Protein AF-A0A438JMM6-F1 (afdb_monomer_lite)

Sequence (204 aa):
MTMAKGTSPDSEVAFAIIQPTNSVDHLTAHSSETWRSGNSLVIAWLLNSMEPFIAKPNMFLPTTQNVWDSVQETYSDLENSSHIFELKSKLWQSKQGDRKVTVYYNEMVTLWQKLDQCYDDVWENPNDCAQHMKREENDRVYMFLAGVNRNLDEVKGQILGRKPLPSIREVFPEARQEECRKRIMFNNLELTLKTEPEGSALVS

Structure (mmCIF, N/CA/C/O backbone):
data_AF-A0A438JMM6-F1
#
_entry.id   AF-A0A438JMM6-F1
#
loop_
_atom_site.group_PDB
_atom_site.id
_atom_site.type_symbol
_atom_site.label_atom_id
_atom_site.label_alt_id
_atom_site.label_comp_id
_atom_site.label_asym_id
_atom_site.label_entity_id
_atom_site.label_seq_id
_atom_site.pdbx_PDB_ins_code
_atom_site.Cartn_x
_atom_site.Cartn_y
_atom_site.Cartn_z
_atom_site.occupancy
_atom_site.B_iso_or_equiv
_atom_site.auth_seq_id
_atom_site.auth_comp_id
_atom_site.auth_asym_id
_atom_site.auth_atom_id
_atom_site.pdbx_PDB_model_num
ATOM 1 N N . MET A 1 1 ? 81.487 48.096 -34.389 1.00 34.34 1 MET A N 1
ATOM 2 C CA . MET A 1 1 ? 82.337 47.982 -35.587 1.00 34.34 1 MET A CA 1
ATOM 3 C C . MET A 1 1 ? 81.984 46.678 -36.279 1.00 34.34 1 MET A C 1
ATOM 5 O O . MET A 1 1 ? 82.155 45.630 -35.683 1.00 34.34 1 MET A O 1
ATOM 9 N N . THR A 1 2 ? 81.418 46.817 -37.477 1.00 34.38 2 THR A N 1
ATOM 10 C CA . THR A 1 2 ? 81.464 45.873 -38.606 1.00 34.38 2 THR A CA 1
ATOM 11 C C . THR A 1 2 ? 80.735 44.528 -38.496 1.00 34.38 2 THR A C 1
ATOM 13 O O . THR A 1 2 ? 81.165 43.588 -37.842 1.00 34.38 2 THR A O 1
ATOM 16 N N . MET A 1 3 ? 79.647 44.465 -39.269 1.00 34.72 3 MET A N 1
ATOM 17 C CA . MET A 1 3 ? 79.024 43.261 -39.815 1.00 34.72 3 MET A CA 1
ATOM 18 C C . MET A 1 3 ? 79.982 42.485 -40.725 1.00 34.72 3 MET A C 1
ATOM 20 O O . MET A 1 3 ? 80.743 43.105 -41.465 1.00 34.72 3 MET A O 1
ATOM 24 N N . ALA A 1 4 ? 79.824 41.164 -40.810 1.00 33.19 4 ALA A N 1
ATOM 25 C CA . ALA A 1 4 ? 80.237 40.405 -41.988 1.00 33.19 4 ALA A CA 1
ATOM 26 C C . ALA A 1 4 ? 79.111 39.454 -42.428 1.00 33.19 4 ALA A C 1
ATOM 28 O O . ALA A 1 4 ? 78.640 38.617 -41.663 1.00 33.19 4 ALA A O 1
ATOM 29 N N . LYS A 1 5 ? 78.668 39.673 -43.671 1.00 39.25 5 LYS A N 1
ATOM 30 C CA . LYS A 1 5 ? 77.726 38.890 -44.483 1.00 39.25 5 LYS A CA 1
ATOM 31 C C . LYS A 1 5 ? 78.414 37.667 -45.112 1.00 39.25 5 LYS A C 1
ATOM 33 O O . LYS A 1 5 ? 79.608 37.730 -45.381 1.00 39.25 5 LYS A O 1
ATOM 38 N N . GLY A 1 6 ? 77.603 36.689 -45.530 1.00 32.44 6 GLY A N 1
ATOM 39 C CA . GLY A 1 6 ? 77.877 35.789 -46.669 1.00 32.44 6 GLY A CA 1
ATOM 40 C C . GLY A 1 6 ? 77.183 34.427 -46.511 1.00 32.44 6 GLY A C 1
ATOM 41 O O . GLY A 1 6 ? 77.634 33.636 -45.700 1.00 32.44 6 GLY A O 1
ATOM 42 N N . THR A 1 7 ? 75.957 34.223 -47.019 1.00 33.50 7 THR A N 1
ATOM 43 C CA . THR A 1 7 ? 75.570 33.661 -48.349 1.00 33.50 7 THR A CA 1
ATOM 44 C C . THR A 1 7 ? 75.507 32.116 -48.422 1.00 33.50 7 THR A C 1
ATOM 46 O O . THR A 1 7 ? 76.523 31.451 -48.281 1.00 33.50 7 THR A O 1
ATOM 49 N N . SER A 1 8 ? 74.276 31.621 -48.660 1.00 36.56 8 SER A N 1
ATOM 50 C CA . SER A 1 8 ? 73.743 30.255 -48.962 1.00 36.56 8 SER A CA 1
ATOM 51 C C . SER A 1 8 ? 74.352 29.592 -50.230 1.00 36.56 8 SER A C 1
ATOM 53 O O . SER A 1 8 ? 75.085 30.323 -50.901 1.00 36.56 8 SER A O 1
ATOM 55 N N . PRO A 1 9 ? 73.995 28.356 -50.698 1.00 48.84 9 PRO A N 1
ATOM 56 C CA . PRO A 1 9 ? 72.974 27.375 -50.252 1.00 48.84 9 PRO A CA 1
ATOM 57 C C . PRO A 1 9 ? 73.422 25.876 -50.313 1.00 48.84 9 PRO A C 1
ATOM 59 O O . PRO A 1 9 ? 74.596 25.581 -50.490 1.00 48.84 9 PRO A O 1
ATOM 62 N N . ASP A 1 10 ? 72.452 24.957 -50.194 1.00 38.25 10 ASP A N 1
ATOM 63 C CA . ASP A 1 10 ? 72.467 23.530 -50.588 1.00 38.25 10 ASP A CA 1
ATOM 64 C C . ASP A 1 10 ? 72.890 22.481 -49.542 1.00 38.25 10 ASP A C 1
ATOM 66 O O . ASP A 1 10 ? 74.023 22.009 -49.487 1.00 38.25 10 ASP A O 1
ATOM 70 N N . SER A 1 11 ? 71.900 21.991 -48.787 1.00 36.69 11 SER A N 1
ATOM 71 C CA . SER A 1 11 ? 71.864 20.581 -48.392 1.00 36.69 11 SER A CA 1
ATOM 72 C C . SER A 1 11 ? 70.478 19.997 -48.674 1.00 36.69 11 SER A C 1
ATOM 74 O O . SER A 1 11 ? 69.467 20.391 -48.092 1.00 36.69 11 SER A O 1
ATOM 76 N N . GLU A 1 12 ? 70.447 19.079 -49.640 1.00 37.03 12 GLU A N 1
ATOM 77 C CA . GLU A 1 12 ? 69.297 18.257 -50.001 1.00 37.03 12 GLU A CA 1
ATOM 78 C C . GLU A 1 12 ? 68.701 17.580 -48.764 1.00 37.03 12 GLU A C 1
ATOM 80 O O . GLU A 1 12 ? 69.359 16.812 -48.058 1.00 37.03 12 GLU A O 1
ATOM 85 N N . VAL A 1 13 ? 67.415 17.824 -48.530 1.00 41.44 13 VAL A N 1
ATOM 86 C CA . VAL A 1 13 ? 66.615 17.027 -47.607 1.00 41.44 13 VAL A CA 1
ATOM 87 C C . VAL A 1 13 ? 66.229 15.753 -48.353 1.00 41.44 13 VAL A C 1
ATOM 89 O O . VAL A 1 13 ? 65.352 15.770 -49.216 1.00 41.44 13 VAL A O 1
ATOM 92 N N . ALA A 1 14 ? 66.899 14.643 -48.047 1.00 39.25 14 ALA A N 1
ATOM 93 C CA . ALA A 1 14 ? 66.497 13.327 -48.523 1.00 39.25 14 ALA A CA 1
ATOM 94 C C . ALA A 1 14 ? 65.116 12.977 -47.937 1.00 39.25 14 ALA A C 1
ATOM 96 O O . ALA A 1 14 ? 64.993 12.568 -46.782 1.00 39.25 14 ALA A O 1
ATOM 97 N N . PHE A 1 15 ? 64.063 13.155 -48.734 1.00 32.97 15 PHE A N 1
ATOM 98 C CA . PHE A 1 15 ? 62.735 12.626 -48.442 1.00 32.97 15 PHE A CA 1
ATOM 99 C C . PHE A 1 15 ? 62.769 11.101 -48.580 1.00 32.97 15 PHE A C 1
ATOM 101 O O . PHE A 1 15 ? 62.636 10.553 -49.674 1.00 32.97 15 PHE A O 1
ATOM 108 N N . ALA A 1 16 ? 62.928 10.399 -47.460 1.00 37.69 16 ALA A N 1
ATOM 109 C CA . ALA A 1 16 ? 62.566 8.993 -47.389 1.00 37.69 16 ALA A CA 1
ATOM 110 C C . ALA A 1 16 ? 61.036 8.891 -47.487 1.00 37.69 16 ALA A C 1
ATOM 112 O O . ALA A 1 16 ? 60.312 9.212 -46.545 1.00 37.69 16 ALA A O 1
ATOM 113 N N . ILE A 1 17 ? 60.542 8.467 -48.651 1.00 37.59 17 ILE A N 1
ATOM 114 C CA . ILE A 1 17 ? 59.148 8.066 -48.844 1.00 37.59 17 ILE A CA 1
ATOM 115 C C . ILE A 1 17 ? 58.926 6.807 -47.997 1.00 37.59 17 ILE A C 1
ATOM 117 O O . ILE A 1 17 ? 59.272 5.700 -48.407 1.00 37.59 17 ILE A O 1
ATOM 121 N N . ILE A 1 18 ? 58.365 6.969 -46.799 1.00 47.06 18 ILE A N 1
ATOM 122 C CA . ILE A 1 18 ? 57.792 5.853 -46.045 1.00 47.06 18 ILE A CA 1
ATOM 123 C C . ILE A 1 18 ? 56.486 5.488 -46.756 1.00 47.06 18 ILE A C 1
ATOM 125 O O . ILE A 1 18 ? 55.498 6.214 -46.679 1.00 47.06 18 ILE A O 1
ATOM 129 N N . GLN A 1 19 ? 56.503 4.381 -47.497 1.00 42.84 19 GLN A N 1
ATOM 130 C CA . GLN A 1 19 ? 55.288 3.733 -47.990 1.00 42.84 19 GLN A CA 1
ATOM 131 C C . GLN A 1 19 ? 54.415 3.348 -46.781 1.00 42.84 19 GLN A C 1
ATOM 133 O O . GLN A 1 19 ? 54.954 2.769 -45.831 1.00 42.84 19 GLN A O 1
ATOM 138 N N . PRO A 1 20 ? 53.098 3.623 -46.778 1.00 42.69 20 PRO A N 1
ATOM 139 C CA . PRO A 1 20 ? 52.233 3.142 -45.713 1.00 42.69 20 PRO A CA 1
ATOM 140 C C . PRO A 1 20 ? 52.155 1.616 -45.817 1.00 42.69 20 PRO A C 1
ATOM 142 O O . PRO A 1 20 ? 51.715 1.058 -46.821 1.00 42.69 20 PRO A O 1
ATOM 145 N N . THR A 1 21 ? 52.649 0.921 -44.797 1.00 46.97 21 THR A N 1
ATOM 146 C CA . THR A 1 21 ? 52.516 -0.527 -44.677 1.00 46.97 21 THR A CA 1
ATOM 147 C C . THR A 1 21 ? 51.071 -0.862 -44.307 1.00 46.97 21 THR A C 1
ATOM 149 O O . THR A 1 21 ? 50.579 -0.438 -43.265 1.00 46.97 21 THR A O 1
ATOM 152 N N . ASN A 1 22 ? 50.415 -1.678 -45.139 1.00 49.75 22 ASN A N 1
ATOM 153 C CA . ASN A 1 22 ? 49.040 -2.202 -45.011 1.00 49.75 22 ASN A CA 1
ATOM 154 C C . ASN A 1 22 ? 48.722 -2.956 -43.691 1.00 49.75 22 ASN A C 1
ATOM 156 O O . ASN A 1 22 ? 47.713 -3.640 -43.598 1.00 49.75 22 ASN A O 1
ATOM 160 N N . SER A 1 23 ? 49.571 -2.911 -42.663 1.00 51.62 23 SER A N 1
ATOM 161 C CA . SER A 1 23 ? 49.481 -3.787 -41.485 1.00 51.62 23 SER A CA 1
ATOM 162 C C . SER A 1 23 ? 48.517 -3.279 -40.398 1.00 51.62 23 SER A C 1
ATOM 164 O O . SER A 1 23 ? 47.939 -4.072 -39.658 1.00 51.62 23 SER A O 1
ATOM 166 N N . VAL A 1 24 ? 48.299 -1.962 -40.300 1.00 51.16 24 VAL A N 1
ATOM 167 C CA . VAL A 1 24 ? 47.446 -1.360 -39.250 1.00 51.16 24 VAL A CA 1
ATOM 168 C C . VAL A 1 24 ? 45.949 -1.463 -39.593 1.00 51.16 24 VAL A C 1
ATOM 170 O O . VAL A 1 24 ? 45.111 -1.638 -38.704 1.00 51.16 24 VAL A O 1
ATOM 173 N N . ASP A 1 25 ? 45.612 -1.457 -40.884 1.00 52.50 25 ASP A N 1
ATOM 174 C CA . ASP A 1 25 ? 44.228 -1.523 -41.372 1.00 52.50 25 ASP A CA 1
ATOM 175 C C . ASP A 1 25 ? 43.613 -2.922 -41.196 1.00 52.50 25 ASP A C 1
ATOM 177 O O . ASP A 1 25 ? 42.428 -3.057 -40.894 1.00 52.50 25 ASP A O 1
ATOM 181 N N . HIS A 1 26 ? 44.421 -3.984 -41.293 1.00 52.88 26 HIS A N 1
ATOM 182 C CA . HIS A 1 26 ? 43.938 -5.358 -41.124 1.00 52.88 26 HIS A CA 1
ATOM 183 C C . HIS A 1 26 ? 43.564 -5.697 -39.671 1.00 52.88 26 HIS A C 1
ATOM 185 O O . HIS A 1 26 ? 42.590 -6.413 -39.442 1.00 52.88 26 HIS A O 1
ATOM 191 N N . LEU A 1 27 ? 44.292 -5.172 -38.677 1.00 55.12 27 LEU A N 1
ATOM 192 C CA . LEU A 1 27 ? 44.016 -5.432 -37.255 1.00 55.12 27 LEU A CA 1
ATOM 193 C C . LEU A 1 27 ? 42.766 -4.688 -36.757 1.00 55.12 27 LEU A C 1
ATOM 195 O O . LEU A 1 27 ? 41.988 -5.230 -35.968 1.00 55.12 27 LEU A O 1
ATOM 199 N N . THR A 1 28 ? 42.545 -3.463 -37.240 1.00 56.88 28 THR A N 1
ATOM 200 C CA . THR A 1 28 ? 41.348 -2.670 -36.916 1.00 56.88 28 THR A CA 1
ATOM 201 C C . THR A 1 28 ? 40.102 -3.205 -37.628 1.00 56.88 28 THR A C 1
ATOM 203 O O . THR A 1 28 ? 39.037 -3.283 -37.010 1.00 56.88 28 THR A O 1
ATOM 206 N N . ALA A 1 29 ? 40.241 -3.678 -38.872 1.00 60.81 29 ALA A N 1
ATOM 207 C CA . ALA A 1 29 ? 39.177 -4.371 -39.597 1.00 60.81 29 ALA A CA 1
ATOM 208 C C . ALA A 1 29 ? 38.763 -5.684 -38.910 1.00 60.81 29 ALA A C 1
ATOM 210 O O . ALA A 1 29 ? 37.575 -5.898 -38.679 1.00 60.81 29 ALA A O 1
ATOM 211 N N . HIS A 1 30 ? 39.725 -6.515 -38.492 1.00 65.88 30 HIS A N 1
ATOM 212 C CA . HIS A 1 30 ? 39.439 -7.792 -37.826 1.00 65.88 30 HIS A CA 1
ATOM 213 C C . HIS A 1 30 ? 38.727 -7.614 -36.472 1.00 65.88 30 HIS A C 1
ATOM 215 O O . HIS A 1 30 ? 37.791 -8.346 -36.141 1.00 65.88 30 HIS A O 1
ATOM 221 N N . SER A 1 31 ? 39.123 -6.593 -35.704 1.00 73.50 31 SER A N 1
ATOM 222 C CA . SER A 1 31 ? 38.437 -6.192 -34.468 1.00 73.50 31 SER A CA 1
ATOM 223 C C . SER A 1 31 ? 36.992 -5.740 -34.736 1.00 73.50 31 SER A C 1
ATOM 225 O O . SER A 1 31 ? 36.060 -6.172 -34.052 1.00 73.50 31 SER A O 1
ATOM 227 N N . SER A 1 32 ? 36.778 -4.941 -35.788 1.00 71.94 32 SER A N 1
ATOM 228 C CA . SER A 1 32 ? 35.445 -4.476 -36.192 1.00 71.94 32 SER A CA 1
ATOM 229 C C . SER A 1 32 ? 34.536 -5.619 -36.663 1.00 71.94 32 SER A C 1
ATOM 231 O O . SER A 1 32 ? 33.365 -5.673 -36.287 1.00 71.94 32 SER A O 1
ATOM 233 N N . GLU A 1 33 ? 35.064 -6.568 -37.437 1.00 79.88 33 GLU A N 1
ATOM 234 C CA . GLU A 1 33 ? 34.332 -7.755 -37.899 1.00 79.88 33 GLU A CA 1
ATOM 235 C C . GLU A 1 33 ? 33.948 -8.689 -36.747 1.00 79.88 33 GLU A C 1
ATOM 237 O O . GLU A 1 33 ? 32.819 -9.189 -36.699 1.00 79.88 33 GLU A O 1
ATOM 242 N N . THR A 1 34 ? 34.853 -8.876 -35.784 1.00 83.75 34 THR A N 1
ATOM 243 C CA . THR A 1 34 ? 34.590 -9.673 -34.579 1.00 83.75 34 THR A CA 1
ATOM 244 C C . THR A 1 34 ? 33.472 -9.042 -33.748 1.00 83.75 34 THR A C 1
ATOM 246 O O . THR A 1 34 ? 32.532 -9.732 -33.348 1.00 83.75 34 THR A O 1
ATOM 249 N N . TRP A 1 35 ? 33.506 -7.717 -33.561 1.00 88.38 35 TRP A N 1
ATOM 250 C CA . TRP A 1 35 ? 32.442 -6.979 -32.874 1.00 88.38 35 TRP A CA 1
ATOM 251 C C . TRP A 1 35 ? 31.099 -7.074 -33.612 1.00 88.38 35 TRP A C 1
ATOM 253 O O . TRP A 1 35 ? 30.076 -7.358 -32.990 1.00 88.38 35 TRP A O 1
ATOM 263 N N . ARG A 1 36 ? 31.085 -6.912 -34.943 1.00 84.25 36 ARG A N 1
ATOM 264 C CA . ARG A 1 36 ? 29.862 -7.023 -35.763 1.00 84.25 36 ARG A CA 1
ATOM 265 C C . ARG A 1 36 ? 29.234 -8.411 -35.683 1.00 84.25 36 ARG A C 1
ATOM 267 O O . ARG A 1 36 ? 28.010 -8.528 -35.598 1.00 84.25 36 ARG A O 1
ATOM 274 N N . SER A 1 37 ? 30.068 -9.446 -35.689 1.00 87.81 37 SER A N 1
ATOM 275 C CA . SER A 1 37 ? 29.629 -10.839 -35.585 1.00 87.81 37 SER A CA 1
ATOM 276 C C . SER A 1 37 ? 29.044 -11.130 -34.203 1.00 87.81 37 SER A C 1
ATOM 278 O O . SER A 1 37 ? 27.948 -11.679 -34.108 1.00 87.81 37 SER A O 1
ATOM 280 N N . GLY A 1 38 ? 29.717 -10.680 -33.136 1.00 88.88 38 GLY A N 1
ATOM 281 C CA . GLY A 1 38 ? 29.213 -10.788 -31.765 1.00 88.88 38 GLY A CA 1
ATOM 282 C C . GLY A 1 38 ? 27.893 -10.040 -31.568 1.00 88.88 38 GLY A C 1
ATOM 283 O O . GLY A 1 38 ? 26.930 -10.608 -31.066 1.00 88.88 38 GLY A O 1
ATOM 284 N N . ASN A 1 39 ? 27.807 -8.800 -32.048 1.00 91.31 39 ASN A N 1
ATOM 285 C CA . ASN A 1 39 ? 26.584 -8.002 -32.001 1.00 91.31 39 ASN A CA 1
ATOM 286 C C . ASN A 1 39 ? 25.416 -8.685 -32.737 1.00 91.31 39 ASN A C 1
ATOM 288 O O . ASN A 1 39 ? 24.312 -8.755 -32.212 1.00 91.31 39 ASN A O 1
ATOM 292 N N . SER A 1 40 ? 25.653 -9.240 -33.928 1.00 90.31 40 SER A N 1
ATOM 293 C CA . SER A 1 40 ? 24.603 -9.927 -34.697 1.00 90.31 40 SER A CA 1
ATOM 294 C C . SER A 1 40 ? 24.123 -11.210 -34.011 1.00 90.31 40 SER A C 1
ATOM 296 O O . SER A 1 40 ? 22.936 -11.529 -34.052 1.00 90.31 40 SER A O 1
ATOM 298 N N . LEU A 1 41 ? 25.034 -11.931 -33.349 1.00 92.31 41 LEU A N 1
ATOM 299 C CA . LEU A 1 41 ? 24.703 -13.131 -32.586 1.00 92.31 41 LEU A CA 1
ATOM 300 C C . LEU A 1 41 ? 23.796 -12.806 -31.396 1.00 92.31 41 LEU A C 1
ATOM 302 O O . LEU A 1 41 ? 22.794 -13.487 -31.187 1.00 92.31 41 LEU A O 1
ATOM 306 N N . VAL A 1 42 ? 24.111 -11.746 -30.649 1.00 92.12 42 VAL A N 1
ATOM 307 C CA . VAL A 1 42 ? 23.295 -11.349 -29.496 1.00 92.12 42 VAL A CA 1
ATOM 308 C C . VAL A 1 42 ? 21.936 -10.810 -29.944 1.00 92.12 42 VAL A C 1
ATOM 310 O O . VAL A 1 42 ? 20.937 -11.190 -29.342 1.00 92.12 42 VAL A O 1
ATOM 313 N N . ILE A 1 43 ? 21.852 -10.045 -31.043 1.00 89.62 43 ILE A N 1
ATOM 314 C CA . ILE A 1 43 ? 20.562 -9.670 -31.658 1.00 89.62 43 ILE A CA 1
ATOM 315 C C . ILE A 1 43 ? 19.731 -10.919 -31.972 1.00 89.62 43 ILE A C 1
ATOM 317 O O . ILE A 1 43 ? 18.553 -10.979 -31.623 1.00 89.62 43 ILE A O 1
ATOM 321 N N . ALA A 1 44 ? 20.335 -11.936 -32.594 1.00 90.81 44 ALA A N 1
ATOM 322 C CA . ALA A 1 44 ? 19.632 -13.171 -32.917 1.00 90.81 44 ALA A CA 1
ATOM 323 C C . ALA A 1 44 ? 19.129 -13.884 -31.654 1.00 90.81 44 ALA A C 1
ATOM 325 O O . ALA A 1 44 ? 17.981 -14.322 -31.625 1.00 90.81 44 ALA A O 1
ATOM 326 N N . TRP A 1 45 ? 19.936 -13.986 -30.597 1.00 93.56 45 TRP A N 1
ATOM 327 C CA . TRP A 1 45 ? 19.491 -14.576 -29.330 1.00 93.56 45 TRP A CA 1
ATOM 328 C C . TRP A 1 45 ? 18.355 -13.788 -28.685 1.00 93.56 45 TRP A C 1
ATOM 330 O O . TRP A 1 45 ? 17.382 -14.390 -28.232 1.00 93.56 45 TRP A O 1
ATOM 340 N N . LEU A 1 46 ? 18.445 -12.459 -28.692 1.00 89.56 46 LEU A N 1
ATOM 341 C CA . LEU A 1 46 ? 17.437 -11.587 -28.104 1.00 89.56 46 LEU A CA 1
ATOM 342 C C . LEU A 1 46 ? 16.097 -11.722 -28.844 1.00 89.56 46 LEU A C 1
ATOM 344 O O . LEU A 1 46 ? 15.080 -12.008 -28.221 1.00 89.56 46 LEU A O 1
ATOM 348 N N . LEU A 1 47 ? 16.104 -11.608 -30.178 1.00 89.88 47 LEU A N 1
ATOM 349 C CA . LEU A 1 47 ? 14.896 -11.697 -31.005 1.00 89.88 47 LEU A CA 1
ATOM 350 C C . LEU A 1 47 ? 14.247 -13.086 -30.958 1.00 89.88 47 LEU A C 1
ATOM 352 O O . LEU A 1 47 ? 13.024 -13.182 -30.958 1.00 89.88 47 LEU A O 1
ATOM 356 N N . ASN A 1 48 ? 15.044 -14.160 -30.894 1.00 91.38 48 ASN A N 1
ATOM 357 C CA . ASN A 1 48 ? 14.515 -15.526 -30.773 1.00 91.38 48 ASN A CA 1
ATOM 358 C C . ASN A 1 48 ? 13.952 -15.836 -29.378 1.00 91.38 48 ASN A C 1
ATOM 360 O O . ASN A 1 48 ? 13.195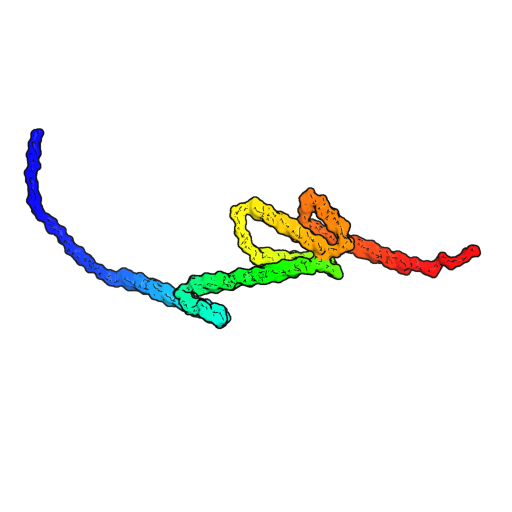 -16.792 -29.233 1.00 91.38 48 ASN A O 1
ATOM 364 N N . SER A 1 49 ? 14.314 -15.050 -28.362 1.00 89.44 49 SER A N 1
ATOM 365 C CA . SER A 1 49 ? 13.796 -15.210 -26.998 1.00 89.44 49 SER A CA 1
ATOM 366 C C . SER A 1 49 ? 12.483 -14.450 -26.765 1.00 89.44 49 SER A C 1
ATOM 368 O O . SER A 1 49 ? 11.878 -14.588 -25.706 1.00 89.44 49 SER A O 1
ATOM 370 N N . MET A 1 50 ? 12.038 -13.645 -27.734 1.00 88.31 50 MET A N 1
ATOM 371 C CA . MET A 1 50 ? 10.831 -12.820 -27.652 1.00 88.31 50 MET A CA 1
ATOM 372 C C . MET A 1 50 ? 9.643 -13.469 -28.363 1.00 88.31 50 MET A C 1
ATOM 374 O O . MET A 1 50 ? 9.801 -14.239 -29.312 1.00 88.31 50 MET A O 1
ATOM 378 N N . GLU A 1 51 ? 8.425 -13.080 -27.977 1.00 90.06 51 GLU A N 1
ATOM 379 C CA . GLU A 1 51 ? 7.246 -13.404 -28.778 1.00 90.06 51 GLU A CA 1
ATOM 380 C C . GLU A 1 51 ? 7.313 -12.729 -30.162 1.00 90.06 51 GLU A C 1
ATOM 382 O O . GLU A 1 51 ? 7.764 -11.583 -30.272 1.00 90.06 51 GLU A O 1
ATOM 387 N N . PRO A 1 52 ? 6.818 -13.373 -31.240 1.00 87.12 52 PRO A N 1
ATOM 388 C CA . PRO A 1 52 ? 6.971 -12.858 -32.602 1.00 87.12 52 PRO A CA 1
ATOM 389 C C . PRO A 1 52 ? 6.417 -11.447 -32.829 1.00 87.12 52 PRO A C 1
ATOM 391 O O . PRO A 1 52 ? 6.890 -10.745 -33.721 1.00 87.12 52 PRO A O 1
ATOM 394 N N . PHE A 1 53 ? 5.409 -11.016 -32.065 1.00 86.25 53 PHE A N 1
ATOM 395 C CA . PHE A 1 53 ? 4.872 -9.658 -32.180 1.00 86.25 53 PHE A CA 1
ATOM 396 C C . PHE A 1 53 ? 5.768 -8.601 -31.511 1.00 86.25 53 PHE A C 1
ATOM 398 O O . PHE A 1 53 ? 5.757 -7.458 -31.956 1.00 86.25 53 PHE A O 1
ATOM 405 N N . ILE A 1 54 ? 6.571 -8.987 -30.512 1.00 84.44 54 ILE A N 1
ATOM 406 C CA . ILE A 1 54 ? 7.585 -8.143 -29.858 1.00 84.44 54 ILE A CA 1
ATOM 407 C C . ILE A 1 54 ? 8.866 -8.115 -30.703 1.00 84.44 54 ILE A C 1
ATOM 409 O O . ILE A 1 54 ? 9.489 -7.069 -30.860 1.00 84.44 54 ILE A O 1
ATOM 413 N N . ALA A 1 55 ? 9.242 -9.244 -31.312 1.00 87.56 55 ALA A N 1
ATOM 414 C CA . ALA A 1 55 ? 10.452 -9.347 -32.128 1.00 87.56 55 ALA A CA 1
ATOM 415 C C . ALA A 1 55 ? 10.358 -8.574 -33.459 1.00 87.56 55 ALA A C 1
ATOM 417 O O . ALA A 1 55 ? 11.323 -7.939 -33.884 1.00 87.56 55 ALA A O 1
ATOM 418 N N . LYS A 1 56 ? 9.197 -8.609 -34.133 1.00 89.38 56 LYS A N 1
ATOM 419 C CA . LYS A 1 56 ? 9.006 -8.035 -35.482 1.00 89.38 56 LYS A CA 1
ATOM 420 C C . LYS A 1 56 ? 9.365 -6.543 -35.600 1.00 89.38 56 LYS A C 1
ATOM 422 O O . LYS A 1 56 ? 10.075 -6.212 -36.547 1.00 89.38 56 LYS A O 1
ATOM 427 N N . PRO A 1 57 ? 8.932 -5.648 -34.690 1.00 89.12 57 PRO A N 1
ATOM 428 C CA . PRO A 1 57 ? 9.320 -4.234 -34.731 1.00 89.12 57 PRO A CA 1
ATOM 429 C C . PRO A 1 57 ? 10.830 -3.996 -34.571 1.00 89.12 57 PRO A C 1
ATOM 431 O O . PRO A 1 57 ? 11.354 -3.020 -35.098 1.00 89.12 57 PRO A O 1
ATOM 434 N N . ASN A 1 58 ? 11.534 -4.905 -33.892 1.00 87.88 58 ASN A N 1
ATOM 435 C CA . ASN A 1 58 ? 12.939 -4.754 -33.513 1.00 87.88 58 ASN A CA 1
ATOM 436 C C . ASN A 1 58 ? 13.928 -5.417 -34.490 1.00 87.88 58 ASN A C 1
ATOM 438 O O . ASN A 1 58 ? 15.138 -5.228 -34.383 1.00 87.88 58 ASN A O 1
ATOM 442 N N . MET A 1 59 ? 13.426 -6.183 -35.463 1.00 87.31 59 MET A N 1
ATOM 443 C CA . MET A 1 59 ? 14.221 -7.031 -36.363 1.00 87.31 59 MET A CA 1
ATOM 444 C C . MET A 1 59 ? 15.247 -6.267 -37.218 1.00 87.31 59 MET A C 1
ATOM 446 O O . MET A 1 59 ? 16.247 -6.845 -37.638 1.00 87.31 59 MET A O 1
ATOM 450 N N . PHE A 1 60 ? 15.008 -4.982 -37.490 1.00 87.69 60 PHE A N 1
ATOM 451 C CA . PHE A 1 60 ? 15.846 -4.168 -38.378 1.00 87.69 60 PHE A CA 1
ATOM 452 C C . PHE A 1 60 ? 16.792 -3.216 -37.637 1.00 87.69 60 PHE A C 1
ATOM 454 O O . PHE A 1 60 ? 17.432 -2.373 -38.268 1.00 87.69 60 PHE A O 1
ATOM 461 N N . LEU A 1 61 ? 16.891 -3.330 -36.310 1.00 89.44 61 LEU A N 1
ATOM 462 C CA . LEU A 1 61 ? 17.768 -2.474 -35.521 1.00 89.44 61 LEU A CA 1
ATOM 463 C C . LEU A 1 61 ? 19.233 -2.939 -35.643 1.00 89.44 61 LEU A C 1
ATOM 465 O O . LEU A 1 61 ? 19.520 -4.132 -35.546 1.00 89.44 61 LEU A O 1
ATOM 469 N N . PRO A 1 62 ? 20.180 -2.011 -35.874 1.00 85.81 62 PRO A N 1
ATOM 470 C CA . PRO A 1 62 ? 21.542 -2.356 -36.286 1.00 85.81 62 PRO A CA 1
ATOM 471 C C . PRO A 1 62 ? 22.424 -2.865 -35.140 1.00 85.81 62 PRO A C 1
ATOM 473 O O . PRO A 1 62 ? 23.443 -3.516 -35.381 1.00 85.81 62 PRO A O 1
ATOM 476 N N . THR A 1 63 ? 22.070 -2.558 -33.891 1.00 90.25 63 THR A N 1
ATOM 477 C CA . THR A 1 63 ? 22.854 -2.941 -32.715 1.00 90.25 63 THR A CA 1
ATOM 478 C C . THR A 1 63 ? 21.991 -3.622 -31.667 1.00 90.25 63 THR A C 1
ATOM 480 O O . THR A 1 63 ? 20.815 -3.302 -31.507 1.00 90.25 63 THR A O 1
ATOM 483 N N . THR A 1 64 ? 22.609 -4.537 -30.923 1.00 89.31 64 THR A N 1
ATOM 484 C CA . THR A 1 64 ? 22.012 -5.194 -29.755 1.00 89.31 64 THR A CA 1
ATOM 485 C C . THR A 1 64 ? 21.514 -4.156 -28.761 1.00 89.31 64 THR A C 1
ATOM 487 O O . THR A 1 64 ? 20.432 -4.313 -28.213 1.00 89.31 64 THR A O 1
ATOM 490 N N . GLN A 1 65 ? 22.280 -3.077 -28.575 1.00 89.19 65 GLN A N 1
ATOM 491 C CA . GLN A 1 65 ? 21.895 -1.964 -27.721 1.00 89.19 65 GLN A CA 1
ATOM 492 C C . GLN A 1 65 ? 20.592 -1.322 -28.200 1.00 89.19 65 GLN A C 1
ATOM 494 O O . GLN A 1 65 ? 19.681 -1.175 -27.406 1.00 89.19 65 GLN A O 1
ATOM 499 N N . ASN A 1 66 ? 20.443 -1.027 -29.495 1.00 90.88 66 ASN A N 1
ATOM 500 C CA . ASN A 1 66 ? 19.196 -0.441 -29.993 1.00 90.88 66 ASN A CA 1
ATOM 501 C C . ASN A 1 66 ? 17.998 -1.388 -29.847 1.00 90.88 66 ASN A C 1
ATOM 503 O O . ASN A 1 66 ? 16.910 -0.925 -29.524 1.00 90.88 66 ASN A O 1
ATOM 507 N N . VAL A 1 67 ? 18.192 -2.695 -30.072 1.00 89.88 67 VAL A N 1
ATOM 508 C CA . VAL A 1 67 ? 17.146 -3.706 -29.831 1.00 89.88 67 VAL A CA 1
ATOM 509 C C . VAL A 1 67 ? 16.742 -3.711 -28.356 1.00 89.88 67 VAL A C 1
ATOM 511 O O . VAL A 1 67 ? 15.554 -3.697 -28.049 1.00 89.88 67 VAL A O 1
ATOM 514 N N . TRP A 1 68 ? 17.720 -3.715 -27.449 1.00 89.19 68 TRP A N 1
ATOM 515 C CA . TRP A 1 68 ? 17.482 -3.677 -26.010 1.00 89.19 68 TRP A CA 1
ATOM 516 C C . TRP A 1 68 ? 16.777 -2.386 -25.581 1.00 89.19 68 TRP A C 1
ATOM 518 O O . TRP A 1 68 ? 15.733 -2.465 -24.946 1.00 89.19 68 TRP A O 1
ATOM 528 N N . ASP A 1 69 ? 17.281 -1.223 -25.996 1.00 86.44 69 ASP A N 1
ATOM 529 C CA . ASP A 1 69 ? 16.727 0.089 -25.655 1.00 86.44 69 ASP A CA 1
ATOM 530 C C . ASP A 1 69 ? 15.287 0.237 -26.162 1.00 86.44 69 ASP A C 1
ATOM 532 O O . ASP A 1 69 ? 14.425 0.690 -25.422 1.00 86.44 69 ASP A O 1
ATOM 536 N N . SER A 1 70 ? 14.991 -0.197 -27.395 1.00 86.69 70 SER A N 1
ATOM 537 C CA . SER A 1 70 ? 13.639 -0.102 -27.960 1.00 86.69 70 SER A CA 1
ATOM 538 C C . SER A 1 70 ? 12.642 -1.009 -27.236 1.00 86.69 70 SER A C 1
ATOM 540 O O . SER A 1 70 ? 11.510 -0.601 -26.966 1.00 86.69 70 SER A O 1
ATOM 542 N N . VAL A 1 71 ? 13.053 -2.231 -26.881 1.00 85.62 71 VAL A N 1
ATOM 543 C CA . VAL A 1 71 ? 12.222 -3.151 -26.091 1.00 85.62 71 VAL A CA 1
ATOM 544 C C . VAL A 1 71 ? 12.034 -2.623 -24.674 1.00 85.62 71 VAL A C 1
ATOM 546 O O . VAL A 1 71 ? 10.916 -2.633 -24.166 1.00 85.62 71 VAL A O 1
ATOM 549 N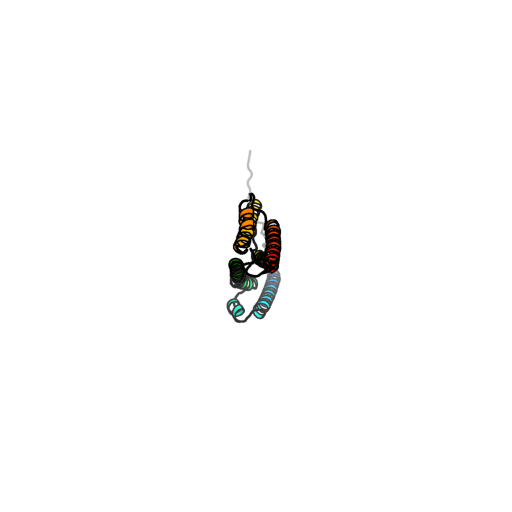 N . GLN A 1 72 ? 13.099 -2.122 -24.056 1.00 81.50 72 GLN A N 1
ATOM 550 C CA . GLN A 1 72 ? 13.042 -1.516 -22.737 1.00 81.50 72 GLN A CA 1
ATOM 551 C C . GLN A 1 72 ? 12.106 -0.300 -22.748 1.00 81.50 72 GLN A C 1
ATOM 553 O O . GLN A 1 72 ? 11.152 -0.274 -21.989 1.00 81.50 72 GLN A O 1
ATOM 558 N N . GLU A 1 73 ? 12.273 0.660 -23.649 1.00 78.94 73 GLU A N 1
ATOM 559 C CA . GLU A 1 73 ? 11.405 1.843 -23.736 1.00 78.94 73 GLU A CA 1
ATOM 560 C C . GLU A 1 73 ? 9.930 1.478 -23.976 1.00 78.94 73 GLU A C 1
ATOM 562 O O . GLU A 1 73 ? 9.029 2.073 -23.389 1.00 78.94 73 GLU A O 1
ATOM 567 N N . THR A 1 74 ? 9.666 0.462 -24.802 1.00 77.00 74 THR A N 1
ATOM 568 C CA . THR A 1 74 ? 8.291 0.076 -25.153 1.00 77.00 74 THR A CA 1
ATOM 569 C C . THR A 1 74 ? 7.595 -0.721 -24.043 1.00 77.00 74 THR A C 1
ATOM 571 O O . THR A 1 74 ? 6.374 -0.627 -23.899 1.00 77.00 74 THR A O 1
ATOM 574 N N . TYR A 1 75 ? 8.337 -1.516 -23.265 1.00 71.25 75 TYR A N 1
ATOM 575 C CA . TYR A 1 75 ? 7.753 -2.514 -22.358 1.00 71.25 75 TYR A CA 1
ATOM 576 C C . TYR A 1 75 ? 8.194 -2.402 -20.888 1.00 71.25 75 TYR A C 1
ATOM 578 O O . TYR A 1 75 ? 7.574 -3.042 -20.043 1.00 71.25 75 TYR A O 1
ATOM 586 N N . SER A 1 76 ? 9.186 -1.572 -20.548 1.00 69.12 76 SER A N 1
ATOM 587 C CA . SER A 1 76 ? 9.697 -1.404 -19.172 1.00 69.12 76 SER A CA 1
ATOM 588 C C . SER A 1 76 ? 8.663 -0.793 -18.219 1.00 69.12 76 SER A C 1
ATOM 590 O O . SER A 1 76 ? 8.588 -1.187 -17.058 1.00 69.12 76 SER A O 1
ATOM 592 N N . ASP A 1 77 ? 7.819 0.127 -18.701 1.00 60.44 77 ASP A N 1
ATOM 593 C CA . ASP A 1 77 ? 6.964 0.942 -17.818 1.00 60.44 77 ASP A CA 1
ATOM 594 C C . ASP A 1 77 ? 5.487 0.520 -17.803 1.00 60.44 77 ASP A C 1
ATOM 596 O O . ASP A 1 77 ? 4.727 0.888 -16.895 1.00 60.44 77 ASP A O 1
ATOM 600 N N . LEU A 1 78 ? 5.061 -0.274 -18.792 1.00 56.09 78 LEU A N 1
ATOM 601 C CA . LEU A 1 78 ? 3.667 -0.708 -18.917 1.00 56.09 78 LEU A CA 1
ATOM 602 C C . LEU A 1 78 ? 3.294 -1.733 -17.835 1.00 56.09 78 LEU A C 1
ATOM 604 O O . LEU A 1 78 ? 2.177 -1.703 -17.304 1.00 56.09 78 LEU A O 1
ATOM 608 N N . GLU A 1 79 ? 4.232 -2.614 -17.484 1.00 60.78 79 GLU A N 1
ATOM 609 C CA . GLU A 1 79 ? 4.017 -3.659 -16.482 1.00 60.78 79 GLU A CA 1
ATOM 610 C C . GLU A 1 79 ? 3.903 -3.051 -15.078 1.00 60.78 79 GLU A C 1
ATOM 612 O O . GLU A 1 79 ? 2.928 -3.313 -14.374 1.00 60.78 79 GLU A O 1
ATOM 617 N N . ASN A 1 80 ? 4.797 -2.126 -14.715 1.00 73.19 80 ASN A N 1
ATOM 618 C CA . ASN A 1 80 ? 4.736 -1.450 -13.419 1.00 73.19 80 ASN A CA 1
ATOM 619 C C . ASN A 1 80 ? 3.511 -0.542 -13.300 1.00 73.19 80 ASN A C 1
ATOM 621 O O . ASN A 1 80 ? 2.813 -0.601 -12.294 1.00 73.19 80 ASN A O 1
ATOM 625 N N . SER A 1 81 ? 3.177 0.256 -14.318 1.00 81.12 81 SER A N 1
ATOM 626 C CA . SER A 1 81 ? 2.042 1.189 -14.224 1.00 81.12 81 SER A CA 1
ATOM 627 C C . SER A 1 81 ? 0.696 0.473 -14.064 1.00 81.12 81 SER A C 1
ATOM 629 O O . SER A 1 81 ? -0.124 0.857 -13.224 1.00 81.12 81 SER A O 1
ATOM 631 N N . SER A 1 82 ? 0.465 -0.588 -14.845 1.00 84.50 82 SER A N 1
ATOM 632 C CA . SER A 1 82 ? -0.761 -1.392 -14.758 1.00 84.50 82 SER A CA 1
ATOM 633 C C . SER A 1 82 ? -0.840 -2.181 -13.447 1.00 84.50 82 SER A C 1
ATOM 635 O O . SER A 1 82 ? -1.886 -2.181 -12.793 1.00 84.50 82 SER A O 1
ATOM 637 N N . HIS A 1 83 ? 0.275 -2.764 -13.003 1.00 85.94 83 HIS A N 1
ATOM 638 C CA . HIS A 1 83 ? 0.355 -3.486 -11.738 1.00 85.94 83 HIS A CA 1
ATOM 639 C C . HIS A 1 83 ? 0.188 -2.546 -10.531 1.00 85.94 83 HIS A C 1
ATOM 641 O O . HIS A 1 83 ? -0.591 -2.843 -9.625 1.00 85.94 83 HIS A O 1
ATOM 647 N N . ILE A 1 84 ? 0.815 -1.364 -10.537 1.00 91.62 84 ILE A N 1
ATOM 648 C CA . ILE A 1 84 ? 0.614 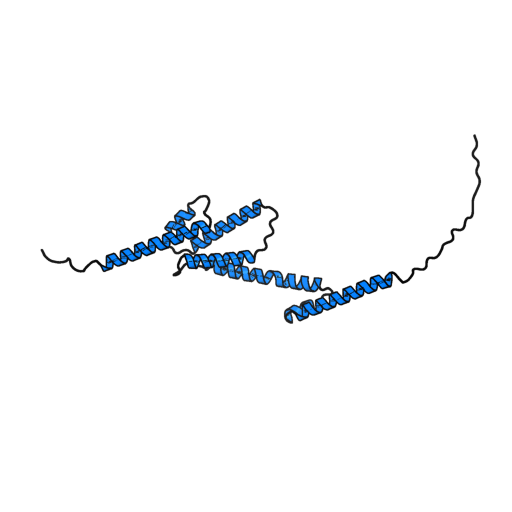-0.313 -9.526 1.00 91.62 84 ILE A CA 1
ATOM 649 C C . ILE A 1 84 ? -0.859 0.091 -9.480 1.00 91.62 84 ILE A C 1
ATOM 651 O O . ILE A 1 84 ? -1.430 0.200 -8.393 1.00 91.62 84 ILE A O 1
ATOM 655 N N . PHE A 1 85 ? -1.495 0.305 -10.634 1.00 91.25 85 PHE A N 1
ATOM 656 C CA . PHE A 1 85 ? -2.916 0.637 -10.690 1.00 91.25 85 PHE A CA 1
ATOM 657 C C . PHE A 1 85 ? -3.785 -0.470 -10.078 1.00 91.25 85 PHE A C 1
ATOM 659 O O . PHE A 1 85 ? -4.689 -0.177 -9.290 1.00 91.25 85 PHE A O 1
ATOM 666 N N . GLU A 1 86 ? -3.498 -1.735 -10.386 1.00 93.12 86 GLU A N 1
ATOM 667 C CA . GLU A 1 86 ? -4.197 -2.883 -9.810 1.00 93.12 86 GLU A CA 1
ATOM 668 C C . GLU A 1 86 ? -4.016 -2.953 -8.284 1.00 93.12 86 GLU A C 1
ATOM 670 O O . GLU A 1 86 ? -4.998 -3.067 -7.544 1.00 93.12 86 GLU A O 1
ATOM 675 N N . LEU A 1 87 ? -2.776 -2.838 -7.798 1.00 95.19 87 LEU A N 1
ATOM 676 C CA . LEU A 1 87 ? -2.446 -2.862 -6.372 1.00 95.19 87 LEU A CA 1
ATOM 677 C C . LEU A 1 87 ? -3.113 -1.708 -5.623 1.00 95.19 87 LEU A C 1
ATOM 679 O O . LEU A 1 87 ? -3.755 -1.941 -4.597 1.00 95.19 87 LEU A O 1
ATOM 683 N N . LYS A 1 88 ? -3.034 -0.480 -6.152 1.00 94.19 88 LYS A N 1
ATOM 684 C CA . LYS A 1 88 ? -3.719 0.685 -5.576 1.00 94.19 88 LYS A CA 1
ATOM 685 C C . LYS A 1 88 ? -5.227 0.476 -5.556 1.00 94.19 88 LYS A C 1
ATOM 687 O O . LYS A 1 88 ? -5.853 0.723 -4.531 1.00 94.19 88 LYS A O 1
ATOM 692 N N . SER A 1 89 ? -5.816 -0.023 -6.641 1.00 94.75 89 SER A N 1
ATOM 693 C CA . SER A 1 89 ? -7.257 -0.297 -6.710 1.00 94.75 89 SER A CA 1
ATOM 694 C C . SER A 1 89 ? -7.699 -1.299 -5.643 1.00 94.75 89 SER A C 1
ATOM 696 O O . SER A 1 89 ? -8.665 -1.038 -4.924 1.00 94.75 89 SER A O 1
ATOM 698 N N . LYS A 1 90 ? -6.954 -2.399 -5.472 1.00 96.12 90 LYS A N 1
ATOM 699 C CA . LYS A 1 90 ? -7.184 -3.379 -4.398 1.00 96.12 90 LYS A CA 1
ATOM 700 C C . LYS A 1 90 ? -7.074 -2.738 -3.017 1.00 96.12 90 LYS A C 1
ATOM 702 O O . LYS A 1 90 ? -7.923 -2.980 -2.165 1.00 96.12 90 LYS A O 1
ATOM 707 N N . LEU A 1 91 ? -6.076 -1.882 -2.808 1.00 96.06 91 LEU A N 1
ATOM 708 C CA . LEU A 1 91 ? -5.852 -1.190 -1.542 1.00 96.06 91 LEU A CA 1
ATOM 709 C C . LEU A 1 91 ? -7.012 -0.240 -1.184 1.00 96.06 91 LEU A C 1
ATOM 711 O O . LEU A 1 91 ? -7.483 -0.256 -0.050 1.00 96.06 91 LEU A O 1
ATOM 715 N N . TRP A 1 92 ? -7.522 0.537 -2.148 1.00 93.88 92 TRP A N 1
ATOM 716 C CA . TRP A 1 92 ? -8.658 1.452 -1.945 1.00 93.88 92 TRP A CA 1
ATOM 717 C C . TRP A 1 92 ? -9.983 0.731 -1.683 1.00 93.88 92 TRP A C 1
ATOM 719 O O . TRP A 1 92 ? -10.818 1.214 -0.914 1.00 93.88 92 TRP A O 1
ATOM 729 N N . GLN A 1 93 ? -10.185 -0.414 -2.333 1.00 95.38 93 GLN A N 1
ATOM 730 C CA . GLN A 1 93 ? -11.394 -1.224 -2.187 1.00 95.38 93 GLN A CA 1
ATOM 731 C C . GLN A 1 93 ? -11.354 -2.121 -0.945 1.00 95.38 93 GLN A C 1
ATOM 733 O O . GLN A 1 93 ? -12.400 -2.601 -0.505 1.00 95.38 93 GLN A O 1
ATOM 738 N N . SER A 1 94 ? -10.172 -2.333 -0.358 1.00 95.38 94 SER A N 1
ATOM 739 C CA . SER A 1 94 ? -10.018 -3.189 0.811 1.00 95.38 94 SER A CA 1
ATOM 740 C C . SER A 1 94 ? -10.745 -2.612 2.025 1.00 95.38 94 SER A C 1
ATOM 742 O O . SER A 1 94 ? -10.619 -1.437 2.379 1.00 95.38 94 SER A O 1
ATOM 744 N N . LYS A 1 95 ? -11.530 -3.470 2.675 1.00 96.88 95 LYS A N 1
ATOM 745 C CA . LYS A 1 95 ? -12.281 -3.192 3.902 1.00 96.88 95 LYS A CA 1
ATOM 746 C C . LYS A 1 95 ? -12.154 -4.380 4.843 1.00 96.88 95 LYS A C 1
ATOM 748 O O . LYS A 1 95 ? -12.024 -5.520 4.395 1.00 96.88 95 LYS A O 1
ATOM 753 N N . GLN A 1 96 ? -12.238 -4.133 6.147 1.00 97.12 96 GLN A N 1
ATOM 754 C CA . GLN A 1 96 ? -12.234 -5.197 7.146 1.00 97.12 96 GLN A CA 1
ATOM 755 C C . GLN A 1 96 ? -13.395 -6.177 6.901 1.00 97.12 96 GLN A C 1
ATOM 757 O O . GLN A 1 96 ? -13.156 -7.379 6.756 1.00 97.12 96 GLN A O 1
ATOM 762 N N . GLY A 1 97 ? -14.628 -5.666 6.794 1.00 95.31 97 GLY A N 1
ATOM 763 C CA . GLY A 1 97 ? -15.821 -6.494 6.592 1.00 95.31 97 GLY A CA 1
ATOM 764 C C . GLY A 1 97 ? -15.996 -7.493 7.737 1.00 95.31 97 GLY A C 1
ATOM 765 O O . GLY A 1 97 ? -15.741 -7.160 8.892 1.00 95.31 97 GLY A O 1
ATOM 766 N N . ASP A 1 98 ? -16.350 -8.738 7.428 1.00 94.50 98 ASP A N 1
ATOM 767 C CA . ASP A 1 98 ? -16.545 -9.790 8.442 1.00 94.50 98 ASP A CA 1
ATOM 768 C C . ASP A 1 98 ? -15.231 -10.422 8.942 1.00 94.50 98 ASP A C 1
ATOM 770 O O . ASP A 1 98 ? -15.223 -11.354 9.750 1.00 94.50 98 ASP A O 1
ATOM 774 N N . ARG A 1 99 ? -14.084 -9.936 8.454 1.00 96.12 99 ARG A N 1
ATOM 775 C CA . ARG A 1 99 ? -12.765 -10.478 8.788 1.00 96.12 99 ARG A CA 1
ATOM 776 C C . ARG A 1 99 ? -12.242 -9.862 10.083 1.00 96.12 99 ARG A C 1
ATOM 778 O O . ARG A 1 99 ? -12.506 -8.706 10.413 1.00 96.12 99 ARG A O 1
ATOM 785 N N . LYS A 1 100 ? -11.419 -10.628 10.803 1.00 96.81 100 LYS A N 1
ATOM 786 C CA . LYS A 1 100 ? -10.677 -10.113 11.965 1.00 96.81 100 LYS A CA 1
ATOM 787 C C . LYS A 1 100 ? -9.745 -8.980 11.536 1.00 96.81 100 LYS A C 1
ATOM 789 O O . LYS A 1 100 ? -9.123 -9.084 10.474 1.00 96.81 100 LYS A O 1
ATOM 794 N N . VAL A 1 101 ? -9.541 -7.986 12.404 1.00 97.62 101 VAL A N 1
ATOM 795 C CA . VAL A 1 101 ? -8.593 -6.874 12.177 1.00 97.62 101 VAL A CA 1
ATOM 796 C C . VAL A 1 101 ? -7.209 -7.388 11.763 1.00 97.62 101 VAL A C 1
ATOM 798 O O . VAL A 1 101 ? -6.587 -6.825 10.871 1.00 97.62 101 VAL A O 1
ATOM 801 N N . THR A 1 102 ? -6.739 -8.499 12.343 1.00 97.69 102 THR A N 1
ATOM 802 C CA . THR A 1 102 ? -5.454 -9.127 11.977 1.00 97.69 102 THR A CA 1
ATOM 803 C C . THR A 1 102 ? -5.391 -9.609 10.529 1.00 97.69 102 THR A C 1
ATOM 805 O O . THR A 1 102 ? -4.364 -9.434 9.882 1.00 97.69 102 THR A O 1
ATOM 808 N N . VAL A 1 103 ? -6.468 -10.201 10.007 1.00 97.81 103 VAL A N 1
ATOM 809 C CA . VAL A 1 103 ? -6.492 -10.701 8.623 1.00 97.81 103 VAL A CA 1
ATOM 810 C C . VAL A 1 103 ? -6.470 -9.527 7.649 1.00 97.81 103 VAL A C 1
ATOM 812 O O . VAL A 1 103 ? -5.671 -9.522 6.719 1.00 97.81 103 VAL A O 1
ATOM 815 N N . TYR A 1 104 ? -7.292 -8.509 7.914 1.00 98.19 104 TYR A N 1
ATOM 816 C CA . TYR A 1 104 ? -7.323 -7.277 7.128 1.00 98.19 104 TYR A CA 1
ATOM 817 C C . TYR A 1 104 ? -5.974 -6.541 7.150 1.00 98.19 104 TYR A C 1
ATOM 819 O O . TYR A 1 104 ? -5.453 -6.172 6.104 1.00 98.19 104 TYR A O 1
ATOM 827 N N . TYR A 1 105 ? -5.360 -6.393 8.326 1.00 98.00 105 TYR A N 1
ATOM 828 C CA . TYR A 1 105 ? -4.042 -5.774 8.462 1.00 98.00 105 TYR A CA 1
ATOM 829 C C . TYR A 1 105 ? -2.970 -6.491 7.630 1.00 98.00 105 TYR A C 1
ATOM 831 O O . TYR A 1 105 ? -2.226 -5.840 6.901 1.00 98.00 105 TYR A O 1
ATOM 839 N N . ASN A 1 106 ? -2.913 -7.824 7.690 1.00 97.69 106 ASN A N 1
ATOM 840 C CA . ASN A 1 106 ? -1.926 -8.600 6.936 1.00 97.69 106 ASN A CA 1
ATOM 841 C C . ASN A 1 106 ? -2.106 -8.459 5.416 1.00 97.69 106 ASN A C 1
ATOM 843 O O . ASN A 1 106 ? -1.118 -8.393 4.684 1.00 97.69 106 ASN A O 1
ATOM 847 N N . GLU A 1 107 ? -3.351 -8.388 4.937 1.00 97.56 107 GLU A N 1
ATOM 848 C CA . GLU A 1 107 ? -3.640 -8.106 3.528 1.00 97.56 107 GLU A CA 1
ATOM 849 C C . GLU A 1 107 ? -3.124 -6.719 3.121 1.00 97.56 107 GLU A C 1
ATOM 851 O O . GLU A 1 107 ? -2.408 -6.609 2.127 1.00 97.56 107 GLU A O 1
ATOM 856 N N . MET A 1 108 ? -3.411 -5.682 3.916 1.00 97.44 108 MET A N 1
ATOM 857 C CA . MET A 1 108 ? -2.925 -4.319 3.663 1.00 97.44 108 MET A CA 1
ATOM 858 C C . MET A 1 108 ? -1.393 -4.260 3.633 1.00 97.44 108 MET A C 1
ATOM 860 O O . MET A 1 108 ? -0.824 -3.702 2.700 1.00 97.44 108 MET A O 1
ATOM 864 N N . VAL A 1 109 ? -0.717 -4.902 4.596 1.00 96.56 109 VAL A N 1
ATOM 865 C CA . VAL A 1 109 ? 0.755 -4.999 4.630 1.00 96.56 109 VAL A CA 1
ATOM 866 C C . VAL A 1 109 ? 1.300 -5.670 3.376 1.00 96.56 109 VAL A C 1
ATOM 868 O O . VAL A 1 109 ? 2.255 -5.169 2.791 1.00 96.56 109 VAL A O 1
ATOM 871 N N . THR A 1 110 ? 0.677 -6.762 2.933 1.00 96.62 110 THR A N 1
ATOM 872 C CA . THR A 1 110 ? 1.095 -7.468 1.715 1.00 96.62 110 THR A CA 1
ATOM 873 C C . THR A 1 110 ? 0.941 -6.583 0.478 1.00 96.62 110 THR A C 1
ATOM 875 O O . THR A 1 110 ? 1.815 -6.574 -0.385 1.00 96.62 110 THR A O 1
ATOM 878 N N . LEU A 1 111 ? -0.160 -5.832 0.377 1.00 96.38 111 LEU A N 1
ATOM 879 C CA . LEU A 1 111 ? -0.394 -4.910 -0.735 1.00 96.38 111 LEU A CA 1
ATOM 880 C C . LEU A 1 111 ? 0.614 -3.757 -0.734 1.00 96.38 111 LEU A C 1
ATOM 882 O O . LEU A 1 111 ? 1.178 -3.470 -1.785 1.00 96.38 111 LEU A O 1
ATOM 886 N N . TRP A 1 112 ? 0.890 -3.147 0.423 1.00 96.00 112 TRP A N 1
ATOM 887 C CA . TRP A 1 112 ? 1.918 -2.109 0.535 1.00 96.00 112 TRP A CA 1
ATOM 888 C C . TRP A 1 112 ? 3.301 -2.642 0.172 1.00 96.00 112 TRP A C 1
ATOM 890 O O . TRP A 1 112 ? 3.977 -2.024 -0.627 1.00 96.00 112 TRP A O 1
ATOM 900 N N . GLN A 1 113 ? 3.693 -3.821 0.657 1.00 94.25 113 GLN A N 1
ATOM 901 C CA . GLN A 1 113 ? 4.991 -4.415 0.317 1.00 94.25 113 GLN A CA 1
ATOM 902 C C . GLN A 1 113 ? 5.153 -4.700 -1.178 1.00 94.25 113 GLN A C 1
ATOM 904 O O . GLN A 1 113 ? 6.260 -4.596 -1.697 1.00 94.25 113 GLN A O 1
ATOM 909 N N . LYS A 1 114 ? 4.076 -5.098 -1.864 1.00 92.69 114 LYS A N 1
ATOM 910 C CA . LYS A 1 114 ? 4.090 -5.264 -3.323 1.00 92.69 114 LYS A CA 1
ATOM 911 C C . LYS A 1 114 ? 4.187 -3.919 -4.034 1.00 92.69 114 LYS A C 1
ATOM 913 O O . LYS A 1 114 ? 4.918 -3.814 -5.004 1.00 92.69 114 LYS A O 1
ATOM 918 N N . LEU A 1 115 ? 3.478 -2.906 -3.536 1.00 92.19 115 LEU A N 1
ATOM 919 C CA . LEU A 1 115 ? 3.538 -1.549 -4.072 1.00 92.19 115 LEU A CA 1
ATOM 920 C C . LEU A 1 115 ? 4.948 -0.958 -3.922 1.00 92.19 115 LEU A C 1
ATOM 922 O O . LEU A 1 115 ? 5.477 -0.408 -4.878 1.00 92.19 115 LEU A O 1
ATOM 926 N N . ASP A 1 116 ? 5.567 -1.155 -2.757 1.00 90.75 116 ASP A N 1
ATOM 927 C CA . ASP A 1 116 ? 6.927 -0.716 -2.435 1.00 90.75 116 ASP A CA 1
ATOM 928 C C . ASP A 1 116 ? 7.966 -1.349 -3.381 1.00 90.75 116 ASP A C 1
ATOM 930 O O . ASP A 1 116 ? 8.979 -0.732 -3.670 1.00 90.75 116 ASP A O 1
ATOM 934 N N . GLN A 1 117 ? 7.715 -2.559 -3.899 1.00 87.50 117 GLN A N 1
ATOM 935 C CA . GLN A 1 117 ? 8.582 -3.216 -4.892 1.00 87.50 117 GLN A CA 1
ATOM 936 C C . GLN A 1 117 ? 8.427 -2.649 -6.307 1.00 87.50 117 GLN A C 1
ATOM 938 O O . GLN A 1 117 ? 9.311 -2.848 -7.134 1.00 87.50 117 GLN A O 1
ATOM 943 N N . CYS A 1 118 ? 7.307 -1.988 -6.605 1.00 85.31 118 CYS A N 1
ATOM 944 C CA . CYS A 1 118 ? 7.081 -1.364 -7.906 1.00 85.31 118 CYS A CA 1
ATOM 945 C C . CYS A 1 118 ? 7.725 0.025 -8.016 1.00 85.31 118 CYS A C 1
ATOM 947 O O . CYS A 1 118 ? 7.803 0.558 -9.122 1.00 85.31 118 CYS A O 1
ATOM 949 N N . TYR A 1 119 ? 8.139 0.624 -6.896 1.00 81.88 119 TYR A N 1
ATOM 950 C CA . TYR A 1 119 ? 8.791 1.928 -6.864 1.00 81.88 119 TYR A CA 1
ATOM 951 C C . TYR A 1 119 ? 10.308 1.763 -6.748 1.00 81.88 119 TYR A C 1
ATOM 953 O O . TYR A 1 119 ? 10.799 1.156 -5.800 1.00 81.88 119 TYR A O 1
ATOM 961 N N . ASP A 1 120 ? 11.044 2.330 -7.706 1.00 69.62 120 ASP A N 1
ATOM 962 C CA . ASP A 1 120 ? 12.506 2.454 -7.668 1.00 69.62 120 ASP A CA 1
ATOM 963 C C . ASP A 1 120 ? 12.875 3.939 -7.530 1.00 69.62 120 ASP A C 1
ATOM 965 O O . ASP A 1 120 ? 13.340 4.596 -8.463 1.00 69.62 120 ASP A O 1
ATOM 969 N N . ASP A 1 121 ? 12.543 4.515 -6.371 1.00 73.88 121 ASP A N 1
ATOM 970 C CA . ASP A 1 121 ? 12.745 5.941 -6.127 1.00 73.88 121 ASP A CA 1
ATOM 971 C C . ASP A 1 121 ? 14.195 6.224 -5.711 1.00 73.88 121 ASP A C 1
ATOM 973 O O . ASP A 1 121 ? 14.621 5.942 -4.584 1.00 73.88 121 ASP A O 1
ATOM 977 N N . VAL A 1 122 ? 14.950 6.860 -6.608 1.00 76.38 122 VAL A N 1
ATOM 978 C CA . VAL A 1 122 ? 16.274 7.413 -6.304 1.00 76.38 122 VAL A CA 1
ATOM 979 C C . VAL A 1 122 ? 16.110 8.826 -5.744 1.00 76.38 122 VAL A C 1
ATOM 981 O O . VAL A 1 122 ? 15.722 9.754 -6.451 1.00 76.38 122 VAL A O 1
ATOM 984 N N . TRP A 1 123 ? 16.430 9.005 -4.462 1.00 80.69 123 TRP A N 1
ATOM 985 C CA . TRP A 1 123 ? 16.351 10.304 -3.790 1.00 80.69 123 TRP A CA 1
ATOM 986 C C . TRP A 1 123 ? 17.713 11.003 -3.771 1.00 80.69 123 TRP A C 1
ATOM 988 O O . TRP A 1 123 ? 18.675 10.480 -3.211 1.00 80.69 123 TRP A O 1
ATOM 998 N N . GLU A 1 124 ? 17.789 12.222 -4.309 1.00 84.12 124 GLU A N 1
ATOM 999 C CA . GLU A 1 124 ? 19.011 13.043 -4.257 1.00 84.12 124 GLU A CA 1
ATOM 1000 C C . GLU A 1 124 ? 19.247 13.666 -2.867 1.00 84.12 124 GLU A C 1
ATOM 1002 O O . GLU A 1 124 ? 20.388 13.863 -2.448 1.00 84.12 124 GLU A O 1
ATOM 1007 N N . ASN A 1 125 ? 18.167 13.960 -2.130 1.00 89.94 125 ASN A N 1
ATOM 1008 C CA . ASN A 1 125 ? 18.206 14.618 -0.824 1.00 89.94 125 ASN A CA 1
ATOM 1009 C C . ASN A 1 125 ? 17.650 13.709 0.294 1.00 89.94 125 ASN A C 1
ATOM 1011 O O . ASN A 1 125 ? 16.459 13.375 0.282 1.00 89.94 125 ASN A O 1
ATOM 1015 N N . PRO A 1 126 ? 18.451 13.379 1.327 1.00 86.81 126 PRO A N 1
ATOM 1016 C CA . PRO A 1 126 ? 18.009 12.557 2.455 1.00 86.81 126 PRO A CA 1
ATOM 1017 C C . PRO A 1 126 ? 16.830 13.140 3.247 1.00 86.81 126 PRO A C 1
ATOM 1019 O O . PRO A 1 126 ? 16.009 12.393 3.778 1.00 86.81 126 PRO A O 1
ATOM 1022 N N . ASN A 1 127 ? 16.730 14.469 3.346 1.00 90.44 127 ASN A N 1
ATOM 1023 C CA . ASN A 1 127 ? 15.644 15.113 4.084 1.00 90.44 127 ASN A CA 1
ATOM 1024 C C . ASN A 1 127 ? 14.301 14.973 3.351 1.00 90.44 127 ASN A C 1
ATOM 1026 O O . ASN A 1 127 ? 13.277 14.732 3.988 1.00 90.44 127 ASN A O 1
ATOM 1030 N N . ASP A 1 128 ? 14.310 15.074 2.023 1.00 88.00 128 ASP A N 1
ATOM 1031 C CA . ASP A 1 128 ? 13.099 14.937 1.209 1.00 88.00 128 ASP A CA 1
ATOM 1032 C C . ASP A 1 128 ? 12.621 13.482 1.202 1.00 88.00 128 ASP A C 1
ATOM 1034 O O . ASP A 1 128 ? 11.429 13.228 1.379 1.00 88.00 128 ASP A O 1
ATOM 1038 N N . CYS A 1 129 ? 13.562 12.534 1.150 1.00 87.62 129 CYS A N 1
ATOM 1039 C CA . CYS A 1 129 ? 13.298 11.111 1.353 1.00 87.62 129 CYS A CA 1
ATOM 1040 C C . CYS A 1 129 ? 12.596 10.851 2.699 1.00 87.62 129 CYS A C 1
ATOM 1042 O O . CYS A 1 129 ? 11.526 10.243 2.745 1.00 87.62 129 CYS A O 1
ATOM 1044 N N . ALA A 1 130 ? 13.137 11.383 3.802 1.00 90.56 130 ALA A N 1
ATOM 1045 C CA . ALA A 1 130 ? 12.550 11.209 5.131 1.00 90.56 130 ALA A CA 1
ATOM 1046 C C . ALA A 1 130 ? 11.142 11.824 5.243 1.00 90.56 130 ALA A C 1
ATOM 1048 O O . ALA A 1 130 ? 10.244 11.230 5.847 1.00 90.56 130 ALA A O 1
ATOM 1049 N N . GLN A 1 131 ? 10.921 13.000 4.647 1.00 90.88 131 GLN A N 1
ATOM 1050 C CA . GLN A 1 131 ? 9.598 13.628 4.619 1.00 90.88 131 GLN A CA 1
ATOM 1051 C C . GLN A 1 131 ? 8.597 12.832 3.780 1.00 90.88 131 GLN A C 1
ATOM 1053 O O . GLN A 1 131 ? 7.440 12.702 4.188 1.00 90.88 131 GLN A O 1
ATOM 1058 N N . HIS A 1 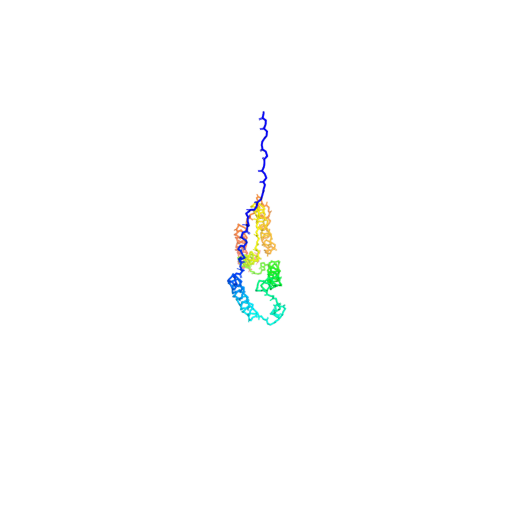132 ? 9.027 12.297 2.636 1.00 90.44 132 HIS A N 1
ATOM 1059 C CA . HIS A 1 132 ? 8.197 11.459 1.780 1.00 90.44 132 HIS A CA 1
ATOM 1060 C C . HIS A 1 132 ? 7.798 10.164 2.494 1.00 90.44 132 HIS A C 1
ATOM 1062 O O . HIS A 1 132 ? 6.607 9.902 2.649 1.00 90.44 132 HIS A O 1
ATOM 1068 N N . MET A 1 133 ? 8.767 9.435 3.057 1.00 90.94 133 MET A N 1
ATOM 1069 C CA . MET A 1 133 ? 8.511 8.227 3.850 1.00 90.94 133 MET A CA 1
ATOM 1070 C C . MET A 1 133 ? 7.556 8.497 5.016 1.00 90.94 133 MET A C 1
ATOM 1072 O O . MET A 1 133 ? 6.677 7.686 5.309 1.00 90.94 133 MET A O 1
ATOM 1076 N N . LYS A 1 134 ? 7.674 9.662 5.673 1.00 93.31 134 LYS A N 1
ATOM 1077 C CA . LYS A 1 134 ? 6.752 10.023 6.754 1.00 93.31 134 LYS A CA 1
ATOM 1078 C C . LYS A 1 134 ? 5.329 10.281 6.256 1.00 93.31 134 LYS A C 1
ATOM 1080 O O . LYS A 1 134 ? 4.376 9.927 6.950 1.00 93.31 134 LYS A O 1
ATOM 1085 N N . ARG A 1 135 ? 5.165 10.907 5.087 1.00 93.88 135 ARG A N 1
ATOM 1086 C CA . ARG A 1 135 ? 3.842 11.100 4.466 1.00 93.88 135 ARG A CA 1
ATOM 1087 C C . ARG A 1 135 ? 3.225 9.764 4.078 1.00 93.88 135 ARG A C 1
ATOM 1089 O O . ARG A 1 135 ? 2.084 9.520 4.454 1.00 93.88 135 ARG A O 1
ATOM 1096 N N . GLU A 1 136 ? 3.997 8.889 3.444 1.00 93.25 136 GLU A N 1
ATOM 1097 C CA . GLU A 1 136 ? 3.550 7.540 3.097 1.00 93.25 136 GLU A CA 1
ATOM 1098 C C . GLU A 1 136 ? 3.102 6.743 4.325 1.00 93.25 136 GLU A C 1
ATOM 1100 O O . GLU A 1 136 ? 2.043 6.121 4.314 1.00 93.25 136 GLU A O 1
ATOM 1105 N N . GLU A 1 137 ? 3.876 6.774 5.413 1.00 95.06 137 GLU A N 1
ATOM 1106 C CA . GLU A 1 137 ? 3.506 6.089 6.652 1.00 95.06 137 GLU A CA 1
ATOM 1107 C C . GLU A 1 137 ? 2.167 6.603 7.203 1.00 95.06 137 GLU A C 1
ATOM 1109 O O . GLU A 1 137 ? 1.315 5.807 7.610 1.00 95.06 137 GLU A O 1
ATOM 1114 N N . ASN A 1 138 ? 1.952 7.921 7.172 1.00 96.44 138 ASN A N 1
ATOM 1115 C CA . ASN A 1 138 ? 0.685 8.516 7.588 1.00 96.44 138 ASN A CA 1
ATOM 1116 C C . ASN A 1 138 ? -0.469 8.089 6.665 1.00 96.44 138 ASN A C 1
ATOM 1118 O O . ASN A 1 138 ? -1.547 7.752 7.156 1.00 96.44 138 ASN A O 1
ATOM 1122 N N . ASP A 1 139 ? -0.247 8.041 5.351 1.00 96.06 139 ASP A N 1
ATOM 1123 C CA . ASP A 1 139 ? -1.251 7.594 4.383 1.00 96.06 139 ASP A CA 1
ATOM 1124 C C . ASP A 1 139 ? -1.641 6.129 4.612 1.00 96.06 139 ASP A C 1
ATOM 1126 O O . ASP A 1 139 ? -2.831 5.802 4.619 1.00 96.06 139 ASP A O 1
ATOM 1130 N N . ARG A 1 140 ? -0.677 5.254 4.929 1.00 97.19 140 ARG A N 1
ATOM 1131 C CA . ARG A 1 140 ? -0.950 3.857 5.320 1.00 97.19 140 ARG A CA 1
ATOM 1132 C C . ARG A 1 140 ? -1.854 3.787 6.555 1.00 97.19 140 ARG A C 1
ATOM 1134 O O . AR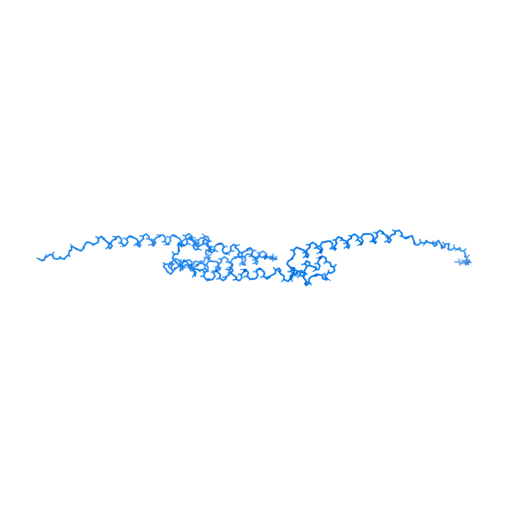G A 1 140 ? -2.789 2.981 6.584 1.00 97.19 140 ARG A O 1
ATOM 1141 N N . VAL A 1 141 ? -1.637 4.656 7.548 1.00 98.00 141 VAL A N 1
ATOM 1142 C CA . VAL A 1 141 ? -2.510 4.770 8.731 1.00 98.00 141 VAL A CA 1
ATOM 1143 C C . VAL A 1 141 ? -3.915 5.221 8.338 1.00 98.00 141 VAL A C 1
ATOM 1145 O O . VAL A 1 141 ? -4.888 4.570 8.725 1.00 98.00 141 VAL A O 1
ATOM 1148 N N . TYR A 1 142 ? -4.053 6.281 7.539 1.00 97.25 142 TYR A N 1
ATOM 1149 C CA . TYR A 1 142 ? -5.367 6.767 7.109 1.00 97.25 142 TYR A CA 1
ATOM 1150 C C . TYR A 1 142 ? -6.144 5.711 6.323 1.00 97.25 142 TYR A C 1
ATOM 1152 O O . TYR A 1 142 ? -7.315 5.466 6.619 1.00 97.25 142 TYR A O 1
ATOM 1160 N N . MET A 1 143 ? -5.495 5.039 5.370 1.00 96.94 143 MET A N 1
ATOM 1161 C CA . MET A 1 143 ? -6.114 3.979 4.574 1.00 96.94 143 MET A CA 1
ATOM 1162 C C . MET A 1 143 ? -6.548 2.797 5.441 1.00 96.94 143 MET A C 1
ATOM 1164 O O . MET A 1 143 ? -7.681 2.326 5.314 1.00 96.94 143 MET A O 1
ATOM 1168 N N . PHE A 1 144 ? -5.692 2.355 6.370 1.00 98.00 144 PHE A N 1
ATOM 1169 C CA . PHE A 1 144 ? -6.044 1.299 7.315 1.00 98.00 144 PHE A CA 1
ATOM 1170 C C . PHE A 1 144 ? -7.304 1.668 8.100 1.00 98.00 144 PHE A C 1
ATOM 1172 O O . PHE A 1 144 ? -8.295 0.940 8.028 1.00 98.00 144 PHE A O 1
ATOM 1179 N N . LEU A 1 145 ? -7.309 2.825 8.772 1.00 97.56 145 LEU A N 1
ATOM 1180 C CA . LEU A 1 145 ? -8.437 3.283 9.590 1.00 97.56 145 LEU A CA 1
ATOM 1181 C C . LEU A 1 145 ? -9.714 3.509 8.766 1.00 97.56 145 LEU A C 1
ATOM 1183 O O . LEU A 1 145 ? -10.813 3.253 9.261 1.00 97.56 145 LEU A O 1
ATOM 1187 N N . ALA A 1 146 ? -9.597 3.952 7.512 1.00 96.75 146 ALA A N 1
ATOM 1188 C CA . ALA A 1 146 ? -10.731 4.133 6.608 1.00 96.75 146 ALA A CA 1
ATOM 1189 C C . ALA A 1 146 ? -11.393 2.806 6.195 1.00 96.75 146 ALA A C 1
ATOM 1191 O O . ALA A 1 146 ? -12.569 2.798 5.809 1.00 96.75 146 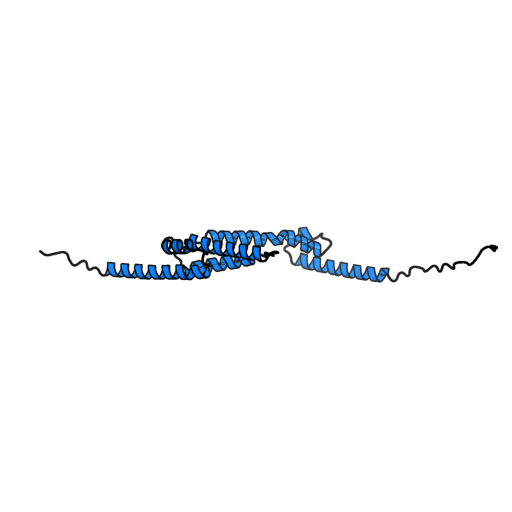ALA A O 1
ATOM 1192 N N . GLY A 1 147 ? -10.658 1.691 6.232 1.00 96.75 147 GLY A N 1
ATOM 1193 C CA . GLY A 1 147 ? -11.201 0.360 5.961 1.00 96.75 147 GLY A CA 1
ATOM 1194 C C . GLY A 1 147 ? -11.561 -0.465 7.195 1.00 96.75 147 GLY A C 1
ATOM 1195 O O . GLY A 1 147 ? -12.307 -1.434 7.059 1.00 96.75 147 GLY A O 1
ATOM 1196 N N . VAL A 1 148 ? -11.109 -0.067 8.386 1.00 97.31 148 VAL A N 1
ATOM 1197 C CA . VAL A 1 148 ? -11.547 -0.643 9.666 1.00 97.31 148 VAL A CA 1
ATOM 1198 C C . VAL A 1 148 ? -13.038 -0.357 9.910 1.00 97.31 148 VAL A C 1
ATOM 1200 O O . VAL A 1 148 ? -13.538 0.739 9.634 1.00 97.31 148 VAL A O 1
ATOM 1203 N N . ASN A 1 149 ? -13.751 -1.351 10.449 1.00 97.31 149 ASN A N 1
ATOM 1204 C CA . ASN A 1 149 ? -15.193 -1.299 10.684 1.00 97.31 149 ASN A CA 1
ATOM 1205 C C . ASN A 1 149 ? -15.613 -0.180 11.658 1.00 97.31 149 ASN A C 1
ATOM 1207 O O . ASN A 1 149 ? -14.888 0.186 12.582 1.00 97.31 149 ASN A O 1
ATOM 1211 N N . ARG A 1 150 ? -16.849 0.317 11.493 1.00 95.00 150 ARG A N 1
ATOM 1212 C CA . ARG A 1 150 ? -17.414 1.424 12.297 1.00 95.00 150 ARG A CA 1
ATOM 1213 C C . ARG A 1 150 ? -17.531 1.122 13.793 1.00 95.00 150 ARG A C 1
ATOM 1215 O O . ARG A 1 150 ? -17.477 2.023 14.620 1.00 95.00 150 ARG A O 1
ATOM 1222 N N . ASN A 1 151 ? -17.648 -0.147 14.179 1.00 93.50 151 ASN A N 1
ATOM 1223 C CA . ASN A 1 151 ? -17.661 -0.539 15.594 1.00 93.50 151 ASN A CA 1
ATOM 1224 C C . ASN A 1 151 ? -16.341 -0.209 16.326 1.00 93.50 151 ASN A C 1
ATOM 1226 O O . ASN A 1 151 ? -16.299 -0.239 17.557 1.00 93.50 151 ASN A O 1
ATOM 1230 N N . LEU A 1 152 ? -15.280 0.130 15.591 1.00 95.69 152 LEU A N 1
ATOM 1231 C CA . LEU A 1 152 ? -13.986 0.580 16.098 1.00 95.69 152 LEU A CA 1
ATOM 1232 C C . LEU A 1 152 ? -13.777 2.100 15.910 1.00 95.69 152 LEU A C 1
ATOM 1234 O O . LEU A 1 152 ? -12.655 2.584 16.029 1.00 95.69 152 LEU A O 1
ATOM 1238 N N . ASP A 1 153 ? -14.831 2.885 15.653 1.00 95.44 153 ASP A N 1
ATOM 1239 C CA . ASP A 1 153 ? -14.713 4.341 15.444 1.00 95.44 153 ASP A CA 1
ATOM 1240 C C . ASP A 1 153 ? -14.159 5.094 16.667 1.00 95.44 153 ASP A C 1
ATOM 1242 O O . ASP A 1 153 ? -13.455 6.088 16.505 1.00 95.44 153 ASP A O 1
ATOM 1246 N N . GLU A 1 154 ? -14.389 4.590 17.883 1.00 95.62 154 GLU A N 1
ATOM 1247 C CA . GLU A 1 154 ? -13.812 5.155 19.111 1.00 95.62 154 GLU A CA 1
ATOM 1248 C C . GLU A 1 154 ? -12.274 5.123 19.091 1.00 95.62 154 GLU A C 1
ATOM 1250 O O . GLU A 1 154 ? -11.631 6.162 19.251 1.00 95.62 154 GLU A O 1
ATOM 1255 N N . VAL A 1 155 ? -11.676 3.956 18.816 1.00 96.75 155 VAL A N 1
ATOM 1256 C CA . VAL A 1 155 ? -10.213 3.822 18.727 1.00 96.75 155 VAL A CA 1
ATOM 1257 C C . VAL A 1 155 ? -9.664 4.593 17.522 1.00 96.75 155 VAL A C 1
ATOM 1259 O O . VAL A 1 155 ? -8.617 5.226 17.632 1.00 96.75 155 VAL A O 1
ATOM 1262 N N . LYS A 1 156 ? -10.403 4.660 16.401 1.00 97.50 156 LYS A N 1
ATOM 1263 C CA . LYS A 1 156 ? -10.037 5.502 15.246 1.00 97.50 156 LYS A CA 1
ATOM 1264 C C . LYS A 1 156 ? -9.943 6.980 15.630 1.00 97.50 156 LYS A C 1
ATOM 1266 O O . LYS A 1 156 ? -8.958 7.628 15.287 1.00 97.50 156 LYS A O 1
ATOM 1271 N N . GLY A 1 157 ? -10.929 7.503 16.360 1.00 96.88 157 GLY A N 1
ATOM 1272 C CA . GLY A 1 157 ? -10.927 8.886 16.840 1.00 96.88 157 GLY A CA 1
ATOM 1273 C C . GLY A 1 157 ? -9.759 9.178 17.785 1.00 96.88 157 GLY A C 1
ATOM 1274 O O . GLY A 1 157 ? -9.075 10.187 17.621 1.00 96.88 157 GLY A O 1
ATOM 1275 N N . GLN A 1 158 ? -9.477 8.266 18.721 1.00 97.06 158 GLN A N 1
ATOM 1276 C CA . GLN A 1 158 ? -8.337 8.387 19.638 1.00 97.06 158 GLN A CA 1
ATOM 1277 C C . GLN A 1 158 ? -6.993 8.394 18.895 1.00 97.06 158 GLN A C 1
ATOM 1279 O O . GLN A 1 158 ? -6.136 9.229 19.180 1.00 97.06 158 GLN A O 1
ATOM 1284 N N . ILE A 1 159 ? -6.814 7.506 17.911 1.00 97.69 159 ILE A N 1
ATOM 1285 C CA . ILE A 1 159 ? -5.609 7.460 17.074 1.00 97.69 159 ILE A CA 1
ATOM 1286 C C . ILE A 1 159 ? -5.426 8.774 16.304 1.00 97.69 159 ILE A C 1
ATOM 1288 O O . ILE A 1 159 ? -4.347 9.363 16.367 1.00 97.69 159 ILE A O 1
ATOM 1292 N N . LEU A 1 160 ? -6.473 9.250 15.621 1.00 96.69 160 LEU A N 1
ATOM 1293 C CA . LEU A 1 160 ? -6.434 10.466 14.798 1.00 96.69 160 LEU A CA 1
ATOM 1294 C C . LEU A 1 160 ? -6.206 11.748 15.616 1.00 96.69 160 LEU A C 1
ATOM 1296 O O . LEU A 1 160 ? -5.724 12.742 15.078 1.00 96.69 160 LEU A O 1
ATOM 1300 N N . GLY A 1 161 ? -6.536 11.735 16.910 1.00 96.44 161 GLY A N 1
ATOM 1301 C CA . GLY A 1 161 ? -6.305 12.860 17.817 1.00 96.44 161 GLY A CA 1
ATOM 1302 C C . GLY A 1 161 ? -4.854 13.025 18.289 1.00 96.44 161 GLY A C 1
ATOM 1303 O O . GLY A 1 161 ? -4.526 14.063 18.867 1.00 96.44 161 GLY A O 1
ATOM 1304 N N . ARG A 1 162 ? -3.974 12.037 18.072 1.00 96.12 162 ARG A N 1
ATOM 1305 C CA . ARG A 1 162 ? -2.586 12.070 18.566 1.00 96.12 162 ARG A CA 1
ATOM 1306 C C . ARG A 1 162 ? -1.657 12.894 17.670 1.00 96.12 162 ARG A C 1
ATOM 1308 O O . ARG A 1 162 ? -1.762 12.877 16.446 1.00 96.12 162 ARG A O 1
ATOM 1315 N N . LYS A 1 163 ? -0.713 13.604 18.301 1.00 93.69 163 LYS A N 1
ATOM 1316 C CA . LYS A 1 163 ? 0.366 14.351 17.635 1.00 93.69 163 LYS A CA 1
ATOM 1317 C C . LYS A 1 163 ? 1.714 14.026 18.301 1.00 93.69 163 LYS A C 1
ATOM 1319 O O . LYS A 1 163 ? 1.853 14.330 19.486 1.00 93.69 163 LYS A O 1
ATOM 1324 N N . PRO A 1 164 ? 2.697 13.459 17.571 1.00 92.19 164 PRO A N 1
ATOM 1325 C CA . PRO A 1 164 ? 2.636 13.052 16.159 1.00 92.19 164 PRO A CA 1
ATOM 1326 C C . PRO A 1 164 ? 1.686 11.864 15.922 1.00 92.19 164 PRO A C 1
ATOM 1328 O O . PRO A 1 164 ? 1.330 11.155 16.862 1.00 92.19 164 PRO A O 1
ATOM 1331 N N . LEU A 1 165 ? 1.267 11.665 14.665 1.00 96.62 165 LEU A N 1
ATOM 1332 C CA . LEU A 1 165 ? 0.464 10.500 14.291 1.00 96.62 165 LEU A CA 1
ATOM 1333 C C . LEU A 1 165 ? 1.306 9.226 14.518 1.00 96.62 165 LEU A C 1
ATOM 1335 O O . LEU A 1 165 ? 2.448 9.177 14.040 1.00 96.62 165 LEU A O 1
ATOM 1339 N N . PRO A 1 166 ? 0.782 8.230 15.252 1.00 96.94 166 PRO A N 1
ATOM 1340 C CA . PRO A 1 166 ? 1.476 6.968 15.495 1.00 96.94 166 PRO A CA 1
ATOM 1341 C C . PRO A 1 166 ? 1.700 6.202 14.190 1.00 96.94 166 PRO A C 1
ATOM 1343 O O . PRO A 1 166 ? 0.933 6.333 13.235 1.00 96.94 166 PRO A O 1
ATOM 1346 N N . SER A 1 167 ? 2.734 5.368 14.167 1.00 96.62 167 SER A N 1
ATOM 1347 C CA . SER A 1 167 ? 3.021 4.479 13.044 1.00 96.62 167 SER A CA 1
ATOM 1348 C C . SER A 1 167 ? 1.939 3.413 12.883 1.00 96.62 167 SER A C 1
ATOM 1350 O O . SER A 1 167 ? 1.254 3.021 13.834 1.00 96.62 167 SER A O 1
ATOM 1352 N N . ILE A 1 168 ? 1.842 2.836 11.686 1.00 96.62 168 ILE A N 1
ATOM 1353 C CA . ILE A 1 168 ? 0.923 1.719 11.439 1.00 96.62 168 ILE A CA 1
ATOM 1354 C C . ILE A 1 168 ? 1.186 0.517 12.374 1.00 96.62 168 ILE A C 1
ATOM 1356 O O . ILE A 1 168 ? 0.258 -0.198 12.758 1.00 96.62 168 ILE A O 1
ATOM 1360 N N . ARG A 1 169 ? 2.445 0.330 12.798 1.00 95.44 169 ARG A N 1
ATOM 1361 C CA . ARG A 1 169 ? 2.871 -0.738 13.717 1.00 95.44 169 ARG A CA 1
ATOM 1362 C C . ARG A 1 169 ? 2.358 -0.536 15.142 1.00 95.44 169 ARG A C 1
ATOM 1364 O O . ARG A 1 169 ? 2.151 -1.522 15.841 1.00 95.44 169 ARG A O 1
ATOM 1371 N N . GLU A 1 170 ? 2.147 0.708 15.557 1.00 96.81 170 GLU A N 1
ATOM 1372 C CA . GLU A 1 170 ? 1.557 1.064 16.855 1.00 96.81 170 GLU A CA 1
ATOM 1373 C C . GLU A 1 170 ? 0.024 1.054 16.792 1.00 96.81 170 GLU A C 1
ATOM 1375 O O . GLU A 1 170 ? -0.641 0.600 17.720 1.00 96.81 170 GLU A O 1
ATOM 1380 N N . VAL A 1 171 ? -0.540 1.473 15.657 1.00 97.94 171 VAL A N 1
ATOM 1381 C CA . VAL A 1 171 ? -1.989 1.514 15.420 1.00 97.94 171 VAL A CA 1
ATOM 1382 C C . VAL A 1 171 ? -2.621 0.119 15.387 1.00 97.94 171 VAL A C 1
ATOM 1384 O O . VAL A 1 171 ? -3.713 -0.085 15.925 1.00 97.94 171 VAL A O 1
ATOM 1387 N N . PHE A 1 172 ? -1.961 -0.860 14.762 1.00 97.88 172 PHE A N 1
ATOM 1388 C CA . PHE A 1 172 ? -2.517 -2.207 14.612 1.00 97.88 172 PHE A CA 1
ATOM 1389 C C . PHE A 1 172 ? -2.825 -2.911 15.955 1.00 97.88 172 PHE A C 1
ATOM 1391 O O . PHE A 1 172 ? -3.950 -3.402 16.113 1.00 97.88 172 PHE A O 1
ATOM 1398 N N . PRO A 1 173 ? -1.894 -2.978 16.931 1.00 97.81 173 PRO A N 1
ATOM 1399 C CA . PRO A 1 173 ? -2.157 -3.566 18.242 1.00 97.81 173 PRO A CA 1
ATOM 1400 C C . PRO A 1 173 ? -3.353 -2.943 18.963 1.00 97.81 173 PRO A C 1
ATOM 1402 O O . PRO A 1 173 ? -4.157 -3.685 19.524 1.00 97.81 173 PRO A O 1
ATOM 1405 N N . GLU A 1 174 ? -3.509 -1.619 18.902 1.00 97.25 174 GLU A N 1
ATOM 1406 C CA . GLU A 1 174 ? -4.623 -0.908 19.539 1.00 97.25 174 GLU A CA 1
ATOM 1407 C C . GLU A 1 174 ? -5.970 -1.305 18.925 1.00 97.25 174 GLU A C 1
ATOM 1409 O O . GLU A 1 174 ? -6.897 -1.698 19.638 1.00 97.25 174 GLU A O 1
ATOM 1414 N N . ALA A 1 175 ? -6.067 -1.300 17.591 1.00 97.00 175 ALA A N 1
ATOM 1415 C CA . ALA A 1 175 ? -7.278 -1.725 16.891 1.00 97.00 175 ALA A CA 1
ATOM 1416 C C . ALA A 1 175 ? -7.622 -3.198 17.181 1.00 97.00 175 ALA A C 1
ATOM 1418 O O . ALA A 1 175 ? -8.784 -3.547 17.404 1.00 97.00 175 ALA A O 1
ATOM 1419 N N . ARG A 1 176 ? -6.608 -4.074 17.224 1.00 97.25 176 ARG A N 1
ATOM 1420 C CA . ARG A 1 176 ? -6.774 -5.498 17.550 1.00 97.25 176 ARG A CA 1
ATOM 1421 C C . ARG A 1 176 ? -7.227 -5.707 18.997 1.00 97.25 176 ARG A C 1
ATOM 1423 O O . ARG A 1 176 ? -8.070 -6.570 19.256 1.00 97.25 176 ARG A O 1
ATOM 1430 N N . GLN A 1 177 ? -6.658 -4.963 19.942 1.00 95.94 177 GLN A N 1
ATOM 1431 C CA . GLN A 1 177 ? -7.030 -5.036 21.353 1.00 95.94 177 GLN A CA 1
ATOM 1432 C C . GLN A 1 177 ? -8.484 -4.606 21.549 1.00 95.94 177 GLN A C 1
ATOM 1434 O O . GLN A 1 177 ? -9.241 -5.303 22.227 1.00 95.94 177 GLN A O 1
ATOM 1439 N N . GLU A 1 178 ? -8.890 -3.515 20.902 1.00 95.94 178 GLU A N 1
ATOM 1440 C CA . GLU A 1 178 ? -10.254 -3.003 20.973 1.00 95.94 178 GLU A CA 1
ATOM 1441 C C . GLU A 1 178 ? -11.274 -3.972 20.344 1.00 95.94 178 GLU A C 1
ATOM 1443 O O . GLU A 1 178 ? -12.327 -4.228 20.934 1.00 95.94 178 GLU A O 1
ATOM 1448 N N . GLU A 1 179 ? -10.939 -4.609 19.214 1.00 95.56 179 GLU A N 1
ATOM 1449 C CA . GLU A 1 179 ? -11.743 -5.696 18.632 1.00 95.56 179 GLU A CA 1
ATOM 1450 C C . GLU A 1 179 ? -11.943 -6.848 19.633 1.00 95.56 179 GLU A C 1
ATOM 1452 O O . GLU A 1 179 ? -13.058 -7.348 19.815 1.00 95.56 179 GLU A O 1
ATOM 1457 N N . CYS A 1 180 ? -10.873 -7.267 20.316 1.00 94.06 180 CYS A N 1
ATOM 1458 C CA . CYS A 1 180 ? -10.937 -8.350 21.297 1.00 94.06 180 CYS A CA 1
ATOM 1459 C C . CYS A 1 180 ? -11.776 -7.970 22.522 1.00 94.06 180 CYS A C 1
ATOM 1461 O O . CYS A 1 180 ? -12.602 -8.774 22.960 1.00 94.06 180 CYS A O 1
ATOM 1463 N N . ARG A 1 181 ? -11.598 -6.751 23.046 1.00 93.75 181 ARG A N 1
ATOM 1464 C CA . ARG A 1 181 ? -12.360 -6.223 24.185 1.00 93.75 181 ARG A CA 1
ATOM 1465 C C . ARG A 1 181 ? -13.855 -6.207 23.883 1.00 93.75 181 ARG A C 1
ATOM 1467 O O . ARG A 1 181 ? -14.641 -6.739 24.668 1.00 93.75 181 ARG A O 1
ATOM 1474 N N . LYS A 1 182 ? -14.245 -5.657 22.728 1.00 90.62 182 LYS A N 1
ATOM 1475 C CA . LYS A 1 182 ? -15.648 -5.605 22.300 1.00 90.62 182 LYS A CA 1
ATOM 1476 C C . LYS A 1 182 ? -16.239 -6.998 22.138 1.00 90.62 182 LYS A C 1
ATOM 1478 O O . LYS A 1 182 ? -17.314 -7.244 22.670 1.00 90.62 182 LYS A O 1
ATOM 1483 N N . ARG A 1 183 ? -15.527 -7.935 21.504 1.00 88.69 183 ARG A N 1
ATOM 1484 C CA . ARG A 1 183 ? -16.005 -9.320 21.357 1.00 88.69 183 ARG A CA 1
ATOM 1485 C C . ARG A 1 183 ? -16.331 -9.976 22.704 1.00 88.69 183 ARG A C 1
ATOM 1487 O O . ARG A 1 183 ? -17.356 -10.635 22.821 1.00 88.69 183 ARG A O 1
ATOM 1494 N N . ILE A 1 184 ? -15.489 -9.782 23.721 1.00 87.62 184 ILE A N 1
ATOM 1495 C CA . ILE A 1 184 ? -15.736 -10.327 25.067 1.00 87.62 184 ILE A CA 1
ATOM 1496 C C . ILE A 1 184 ? -16.958 -9.661 25.709 1.00 87.62 184 ILE A C 1
ATOM 1498 O O . ILE A 1 184 ? -17.817 -10.355 26.245 1.00 87.62 184 ILE A O 1
ATOM 1502 N N . MET A 1 185 ? -17.065 -8.331 25.631 1.00 86.38 185 MET A N 1
ATOM 1503 C CA . MET A 1 185 ? -18.206 -7.605 26.199 1.00 86.38 185 MET A CA 1
ATOM 1504 C C . MET A 1 185 ? -19.538 -7.995 25.548 1.00 86.38 185 MET A C 1
ATOM 1506 O O . MET A 1 185 ? -20.519 -8.192 26.261 1.00 86.38 185 MET A O 1
ATOM 1510 N N . PHE A 1 186 ? -19.566 -8.162 24.224 1.00 79.62 186 PHE A N 1
ATOM 1511 C CA . PHE A 1 186 ? -20.757 -8.622 23.507 1.00 79.62 186 PHE A CA 1
ATOM 1512 C C . PHE A 1 186 ? -21.147 -10.053 23.893 1.00 79.62 186 PHE A C 1
ATOM 1514 O O . PHE A 1 186 ? -22.307 -10.293 24.214 1.00 79.62 186 PHE A O 1
ATOM 1521 N N . ASN A 1 187 ? -20.187 -10.983 23.943 1.00 76.44 187 ASN A N 1
ATOM 1522 C CA . ASN A 1 187 ? -20.461 -12.369 24.335 1.00 76.44 187 ASN A CA 1
ATOM 1523 C C . ASN A 1 187 ? -20.994 -12.470 25.772 1.00 76.44 187 ASN A C 1
ATOM 1525 O O . ASN A 1 187 ? -21.897 -13.258 26.041 1.00 76.44 187 ASN A O 1
ATOM 1529 N N . ASN A 1 188 ? -20.453 -11.664 26.691 1.00 71.00 188 ASN A N 1
ATOM 1530 C CA . ASN A 1 188 ? -20.930 -11.629 28.071 1.00 71.00 188 ASN A CA 1
ATOM 1531 C C . ASN A 1 188 ? -22.373 -11.122 28.153 1.00 71.00 188 ASN A C 1
ATOM 1533 O O . ASN A 1 188 ? -23.162 -11.730 28.860 1.00 71.00 188 ASN A O 1
ATOM 1537 N N . LEU A 1 189 ? -22.732 -10.072 27.405 1.00 72.69 189 LEU A N 1
ATOM 1538 C CA . LEU A 1 189 ? -24.097 -9.533 27.387 1.00 72.69 189 LEU A CA 1
ATOM 1539 C C . LEU A 1 189 ? -25.119 -10.545 26.845 1.00 72.69 189 LEU A C 1
ATOM 1541 O O . LEU A 1 189 ? -26.224 -10.662 27.370 1.00 72.69 189 LEU A O 1
ATOM 1545 N N . GLU A 1 190 ? -24.743 -11.302 25.815 1.00 70.00 190 GLU A N 1
ATOM 1546 C CA . GLU A 1 190 ? -25.600 -12.342 25.241 1.00 70.00 190 GLU A CA 1
ATOM 1547 C C . GLU A 1 190 ? -25.828 -13.512 26.218 1.00 70.00 190 GLU A C 1
ATOM 1549 O O . GLU A 1 190 ? -26.909 -14.100 26.247 1.00 70.00 190 GLU A O 1
ATOM 1554 N N . LEU A 1 191 ? -24.832 -13.831 27.053 1.00 70.94 191 LEU A N 1
ATOM 1555 C CA . LEU A 1 191 ? -24.962 -14.816 28.130 1.00 70.94 191 LEU A CA 1
ATOM 1556 C C . LEU A 1 191 ? -25.879 -14.324 29.260 1.00 70.94 191 LEU A C 1
ATOM 1558 O O . LEU A 1 191 ? -26.650 -15.127 29.787 1.00 70.94 191 LEU A O 1
ATOM 1562 N N . THR A 1 192 ? -25.850 -13.029 29.600 1.00 69.69 192 THR A N 1
ATOM 1563 C CA . THR A 1 192 ? -26.745 -12.446 30.617 1.00 69.69 192 THR A CA 1
ATOM 1564 C C . THR A 1 192 ? -28.202 -12.436 30.158 1.00 69.69 192 THR A C 1
ATOM 1566 O O . THR A 1 192 ? -29.084 -12.778 30.935 1.00 69.69 192 THR A O 1
ATOM 1569 N N . LEU A 1 193 ? -28.464 -12.121 28.884 1.00 69.31 193 LEU A N 1
ATOM 1570 C CA . LEU A 1 193 ? -29.824 -12.123 28.322 1.00 69.31 193 LEU A CA 1
ATOM 1571 C C . LEU A 1 193 ? -30.425 -13.533 28.224 1.00 69.31 193 LEU A C 1
ATOM 1573 O O . LEU A 1 193 ? -31.636 -13.694 28.294 1.00 69.31 193 LEU A O 1
ATOM 1577 N N . LYS A 1 194 ? -29.588 -14.566 28.072 1.00 67.31 194 LYS A N 1
ATOM 1578 C CA . LYS A 1 194 ? -30.035 -15.970 28.033 1.00 67.31 194 LYS A CA 1
ATOM 1579 C C . LYS A 1 194 ? -30.278 -16.572 29.419 1.00 67.31 194 LYS A C 1
ATOM 1581 O O . LYS A 1 194 ? -30.887 -17.633 29.502 1.00 67.31 194 LYS A O 1
ATOM 1586 N N . THR A 1 195 ? -29.774 -15.946 30.485 1.00 60.44 195 THR A N 1
ATOM 1587 C CA . THR A 1 195 ? -29.928 -16.437 31.865 1.00 60.44 195 THR A CA 1
ATOM 1588 C C . THR A 1 195 ? -31.023 -15.731 32.665 1.00 60.44 195 THR A C 1
ATOM 1590 O O . THR A 1 195 ? -31.290 -16.176 33.779 1.00 60.44 195 THR A O 1
ATOM 1593 N N . GLU A 1 196 ? -31.704 -14.711 32.125 1.00 48.34 196 GLU A N 1
ATOM 1594 C CA . GLU A 1 196 ? -32.948 -14.208 32.729 1.00 48.34 196 GLU A CA 1
ATOM 1595 C C . GLU A 1 196 ? -34.051 -15.275 32.593 1.00 48.34 196 GLU A C 1
ATOM 1597 O O . GLU A 1 196 ? -34.479 -15.571 31.475 1.00 48.34 196 GLU A O 1
ATOM 1602 N N . PRO A 1 197 ? -34.523 -15.896 33.692 1.00 53.78 197 PRO A N 1
ATOM 1603 C CA . PRO A 1 197 ? -35.642 -16.815 33.618 1.00 53.78 197 PRO A CA 1
ATOM 1604 C C . PRO A 1 197 ? -36.931 -15.999 33.501 1.00 53.78 197 PRO A C 1
ATOM 1606 O O . PRO A 1 197 ? -37.200 -15.129 34.333 1.00 53.78 197 PRO A O 1
ATOM 1609 N N . GLU A 1 198 ? -37.772 -16.334 32.521 1.00 52.53 198 GLU A N 1
ATOM 1610 C CA . GLU A 1 198 ? -39.202 -16.017 32.550 1.00 52.53 198 GLU A CA 1
ATOM 1611 C C . GLU A 1 198 ? -39.824 -16.672 33.794 1.00 52.53 198 GLU A C 1
ATOM 1613 O O . GLU A 1 198 ? -40.252 -17.823 33.783 1.00 52.53 198 GLU A O 1
ATOM 1618 N N . GLY A 1 199 ? -39.777 -15.978 34.927 1.00 55.19 199 GLY A N 1
ATOM 1619 C CA . GLY A 1 199 ? -40.127 -16.588 36.203 1.00 55.19 199 GLY A CA 1
ATOM 1620 C C . GLY A 1 199 ? -40.134 -15.608 37.360 1.00 55.19 199 GLY A C 1
ATOM 1621 O O . GLY A 1 199 ? -39.629 -15.920 38.431 1.00 55.19 199 GLY A O 1
ATOM 1622 N N . SER A 1 200 ? -40.667 -14.405 37.163 1.00 53.72 200 SER A N 1
ATOM 1623 C CA . SER A 1 200 ? -41.097 -13.539 38.270 1.00 53.72 200 SER A CA 1
ATOM 1624 C C . SER A 1 200 ? -42.176 -12.576 37.796 1.00 53.72 200 SER A C 1
ATOM 1626 O O . SER A 1 200 ? -42.043 -11.359 37.834 1.00 53.72 200 SER A O 1
ATOM 1628 N N . ALA A 1 201 ? -43.278 -13.157 37.339 1.00 61.00 201 ALA A N 1
ATOM 1629 C CA . ALA A 1 201 ? -44.575 -12.515 37.424 1.00 61.00 201 ALA A CA 1
ATOM 1630 C C . ALA A 1 201 ? -45.492 -13.442 38.230 1.00 61.00 201 ALA A C 1
ATOM 1632 O O . ALA A 1 201 ? -45.507 -14.645 37.970 1.00 61.00 201 ALA A O 1
ATOM 1633 N N . LEU A 1 202 ? -46.278 -12.839 39.136 1.00 52.41 202 LEU A N 1
ATOM 1634 C CA . LEU A 1 202 ? -47.297 -13.423 40.031 1.00 52.41 202 LEU A CA 1
ATOM 1635 C C . LEU A 1 202 ? -46.711 -13.936 41.373 1.00 52.41 202 LEU A C 1
ATOM 1637 O O . LEU A 1 202 ? -45.762 -14.705 41.378 1.00 52.41 202 LEU A O 1
ATOM 1641 N N . VAL A 1 203 ? -47.186 -13.543 42.563 1.00 46.19 203 VAL A N 1
ATOM 1642 C CA . VAL A 1 203 ? -48.546 -13.178 43.006 1.00 46.19 203 VAL A CA 1
ATOM 1643 C C . VAL A 1 203 ? -48.485 -12.207 44.206 1.00 46.19 203 VAL A C 1
ATOM 1645 O O . VAL A 1 203 ? -47.574 -12.295 45.028 1.00 46.19 203 VAL A O 1
ATOM 1648 N N . SER A 1 204 ? -49.466 -11.294 44.252 1.00 52.84 204 SER A N 1
ATOM 1649 C CA . SER A 1 204 ? -49.852 -10.410 45.369 1.00 52.84 204 SER A CA 1
ATOM 1650 C C . SER A 1 204 ? -50.415 -11.130 46.590 1.00 52.84 204 SER A C 1
ATOM 1652 O O . SER A 1 204 ? -51.072 -12.174 46.406 1.00 52.84 204 SER A O 1
#

Foldseek 3Di:
DDDDDDDDDDDDDPPPPPDDDPPPVVVVVVVVVVVQVVQVVLLVVVLVVDDVVLNVVLVPPRGPVSSVVVSCVVPVVPVLVVVLVVLVVCLQPQACPPHALVVSLVSLVVSVVVNVVSDPDDDPDPVVVVVVVVVVQVVSLVSSLVRYDPLQVVLVVVQVPDPPRDGPVVSSVSSNVSVVVVVVVVVVVVVVVVPDDPPPDDDD

Organism: Vitis vinifera (NCBI:txid29760)

Secondary structure (DSSP, 8-state):
------------------PPPTHHHHHHHHHHHHHHHHHHHHHHHHHHTS-HHHHHHHTT-SSHHHHHHHHHHHHHHHHHHHHHHHHHHHHHH---TTS-HHHHHHHHHHHHHHHHHH-----S-HHHHHHHHHHHHHHHHHHHHHHS-GGGHHHHHHHHT-SSPPPHHHHHHHHHHHHHHHHHHHHHHHHHHHH--S------

Radius of gyration: 39.18 Å; chains: 1; bounding box: 132×65×96 Å

pLDDT: mean 81.03, std 19.43, range [32.44, 98.19]